Protein AF-A0A355SWQ4-F1 (afdb_monomer)

pLDDT: mean 79.21, std 10.47, range [41.22, 94.44]

Foldseek 3Di:
DVVVVVVVVVVVVVVVVVVLVQLLQLLVVLCVVPQAAADAPQCSLVCCVVSGDPVCVVPSDSAHFAQVSRCRNHGHPNNVVVVCVVLVVLVVVLVPQPDDDPVLVVLVVVLVVVVVVRRRGPQVVDVVSVVVSVVSNVVSSVVSQCVRDPVCVPPPPPPDPDDQVPDPDHDPPDDPPPPDD

Mean predicted aligned error: 11.1 Å

Solvent-accessible surface area (backbone atoms only — not comparable to full-atom values): 10424 Å² total; per-residue (Å²): 114,70,67,62,52,49,52,51,50,56,51,51,51,51,55,51,52,52,56,42,49,52,37,44,49,28,30,51,51,49,17,70,78,29,48,53,60,26,70,35,84,86,34,56,47,74,48,40,78,82,55,48,62,82,89,47,75,88,56,90,60,68,65,46,50,15,45,51,47,39,47,34,20,16,36,6,52,61,62,48,43,61,58,51,49,51,54,49,53,52,50,51,56,56,67,70,48,94,72,87,54,68,69,34,52,55,47,50,52,51,54,52,51,53,56,58,47,19,60,67,31,53,59,62,76,39,66,67,48,40,51,50,51,51,51,50,53,53,48,25,54,52,49,49,56,44,76,72,42,61,68,64,65,73,74,60,65,76,83,66,90,66,60,81,90,78,49,96,64,85,78,88,78,73,82,84,79,82,75,81,127

Structure (mmCIF, N/CA/C/O backbone):
data_AF-A0A355SWQ4-F1
#
_entry.id   AF-A0A355SWQ4-F1
#
loop_
_atom_site.group_PDB
_atom_site.id
_atom_site.type_symbol
_atom_site.label_atom_id
_atom_site.label_alt_id
_atom_site.label_comp_id
_atom_site.label_asym_id
_atom_site.label_entity_id
_atom_site.label_seq_id
_atom_site.pdbx_PDB_ins_code
_atom_site.Cartn_x
_atom_site.Cartn_y
_atom_site.Cartn_z
_atom_site.occupancy
_atom_site.B_iso_or_equiv
_atom_site.auth_seq_id
_atom_site.auth_comp_id
_atom_site.auth_asym_id
_atom_site.auth_atom_id
_atom_site.pdbx_PDB_model_num
ATOM 1 N N . VAL A 1 1 ? 37.263 22.628 -7.396 1.00 58.97 1 VAL A N 1
ATOM 2 C CA . VAL A 1 1 ? 36.861 21.213 -7.176 1.00 58.97 1 VAL A CA 1
ATOM 3 C C . VAL A 1 1 ? 35.377 21.082 -6.816 1.00 58.97 1 VAL A C 1
ATOM 5 O O . VAL A 1 1 ? 34.710 20.230 -7.381 1.00 58.97 1 VAL A O 1
ATOM 8 N N . THR A 1 2 ? 34.813 21.963 -5.983 1.00 67.94 2 THR A N 1
ATOM 9 C CA . THR A 1 2 ? 33.381 21.948 -5.601 1.00 67.94 2 THR A CA 1
ATOM 10 C C . THR A 1 2 ? 32.408 22.254 -6.750 1.00 67.94 2 THR A C 1
ATOM 12 O O . THR A 1 2 ? 31.357 21.631 -6.834 1.00 67.94 2 THR A O 1
ATOM 15 N N . PHE A 1 3 ? 32.766 23.151 -7.676 1.00 72.19 3 PHE A N 1
ATOM 16 C CA . PHE A 1 3 ? 31.919 23.509 -8.826 1.00 72.19 3 PHE A CA 1
ATOM 17 C C . PHE A 1 3 ? 31.757 22.364 -9.843 1.00 72.19 3 PHE A C 1
ATOM 19 O O . PHE A 1 3 ? 30.644 22.056 -10.257 1.00 72.19 3 PHE A O 1
ATOM 26 N N . ALA A 1 4 ? 32.850 21.667 -10.175 1.00 70.56 4 ALA A N 1
ATOM 27 C CA . ALA A 1 4 ? 32.813 20.492 -11.049 1.00 70.56 4 ALA A CA 1
ATOM 28 C C . ALA A 1 4 ? 32.020 19.333 -10.418 1.00 70.56 4 ALA A C 1
ATOM 30 O O . ALA A 1 4 ? 31.255 18.669 -11.108 1.00 70.56 4 ALA A O 1
ATOM 31 N N . ALA A 1 5 ? 32.131 19.142 -9.097 1.00 69.00 5 ALA A N 1
ATOM 32 C CA . ALA A 1 5 ? 31.318 18.171 -8.364 1.00 69.00 5 ALA A CA 1
ATOM 33 C C . ALA A 1 5 ? 29.822 18.544 -8.349 1.00 69.00 5 ALA A C 1
ATOM 35 O O . ALA A 1 5 ? 28.974 17.659 -8.406 1.00 69.00 5 ALA A O 1
ATOM 36 N N . GLY A 1 6 ? 29.493 19.841 -8.308 1.00 72.94 6 GLY A N 1
ATOM 37 C CA . GLY A 1 6 ? 28.119 20.335 -8.420 1.00 72.94 6 GLY A CA 1
ATOM 38 C C . GLY A 1 6 ? 27.507 20.079 -9.797 1.00 72.94 6 GLY A C 1
ATOM 39 O O . GLY A 1 6 ? 26.393 19.573 -9.876 1.00 72.94 6 GLY A O 1
ATOM 40 N N . ILE A 1 7 ? 28.255 20.347 -10.873 1.00 74.88 7 ILE A N 1
ATOM 41 C CA . ILE A 1 7 ? 27.823 20.047 -12.249 1.00 74.88 7 ILE A CA 1
ATOM 42 C C . ILE A 1 7 ? 27.670 18.539 -12.447 1.00 74.88 7 ILE A C 1
ATOM 44 O O . ILE A 1 7 ? 26.660 18.096 -12.981 1.00 74.88 7 ILE A O 1
ATOM 48 N N . PHE A 1 8 ? 28.627 17.743 -11.968 1.00 70.69 8 PHE A N 1
ATOM 49 C CA . PHE A 1 8 ? 28.551 16.288 -12.071 1.00 70.69 8 PHE A CA 1
ATOM 50 C C . PHE A 1 8 ? 27.336 15.729 -11.320 1.00 70.69 8 PHE A C 1
ATOM 52 O O . PHE A 1 8 ? 26.601 14.921 -11.872 1.00 70.69 8 PHE A O 1
ATOM 59 N N . ARG A 1 9 ? 27.049 16.229 -10.109 1.00 67.25 9 ARG A N 1
ATOM 60 C CA . ARG A 1 9 ? 25.832 15.863 -9.369 1.00 67.25 9 ARG A CA 1
ATOM 61 C C . ARG A 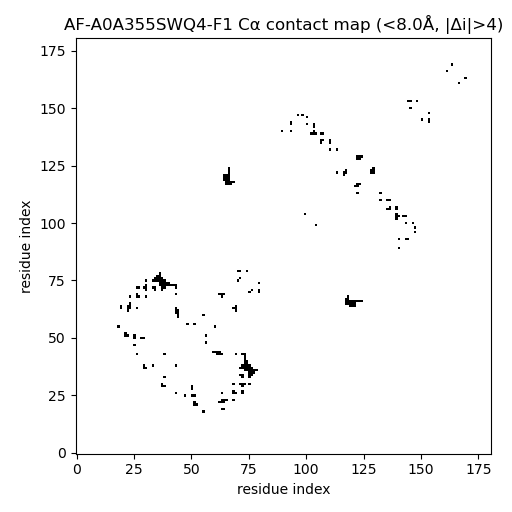1 9 ? 24.552 16.280 -10.090 1.00 67.25 9 ARG A C 1
ATOM 63 O O . ARG A 1 9 ? 23.617 15.493 -10.109 1.00 67.25 9 ARG A O 1
ATOM 70 N N . ALA A 1 10 ? 24.515 17.473 -10.686 1.00 68.44 10 ALA A N 1
ATOM 71 C CA . ALA A 1 10 ? 23.353 17.955 -11.436 1.00 68.44 10 ALA A CA 1
ATOM 72 C C . ALA A 1 10 ? 23.091 17.126 -12.711 1.00 68.44 10 ALA A C 1
ATOM 74 O O . ALA A 1 10 ? 21.941 16.844 -13.050 1.00 68.44 10 ALA A O 1
ATOM 75 N N . LEU A 1 11 ? 24.153 16.694 -13.396 1.00 70.25 11 LEU A N 1
ATOM 76 C CA . LEU A 1 11 ? 24.054 15.806 -14.555 1.00 70.25 11 LEU A CA 1
ATOM 77 C C . LEU A 1 11 ? 23.627 14.389 -14.145 1.00 70.25 11 LEU A C 1
ATOM 79 O O . LEU A 1 11 ? 22.720 13.836 -14.760 1.00 70.25 11 LEU A O 1
ATOM 83 N N . GLN A 1 12 ? 24.187 13.851 -13.056 1.00 68.00 12 GLN A N 1
ATOM 84 C CA . GLN A 1 12 ? 23.777 12.556 -12.500 1.00 68.00 12 GLN A CA 1
ATOM 85 C C . GLN A 1 12 ? 22.310 12.541 -12.057 1.00 68.00 12 GLN A C 1
ATOM 87 O O . GLN A 1 12 ? 21.629 11.535 -12.242 1.00 68.00 12 GLN A O 1
ATOM 92 N N . THR A 1 13 ? 21.796 13.643 -11.495 1.00 64.81 13 THR A N 1
ATOM 93 C CA . THR A 1 13 ? 20.369 13.734 -11.153 1.00 64.81 13 THR A CA 1
ATOM 94 C C . THR A 1 13 ? 19.476 13.675 -12.385 1.00 64.81 13 THR A C 1
ATOM 96 O O . THR A 1 13 ? 18.469 12.982 -12.326 1.00 64.81 13 THR A O 1
ATOM 99 N N . ASN A 1 14 ? 19.854 14.329 -13.492 1.00 65.06 14 ASN A N 1
ATOM 100 C CA . ASN A 1 14 ? 19.076 14.271 -14.733 1.00 65.06 14 ASN A CA 1
ATOM 101 C C . ASN A 1 14 ? 19.051 12.852 -15.316 1.00 65.06 14 ASN A C 1
ATOM 103 O O . ASN A 1 14 ? 17.986 12.343 -15.644 1.00 65.06 14 ASN A O 1
ATOM 107 N N . GLU A 1 15 ? 20.199 12.181 -15.381 1.00 67.81 15 GLU A N 1
ATOM 108 C CA . GLU A 1 15 ? 20.298 10.818 -15.920 1.00 67.81 15 GLU A CA 1
ATOM 109 C C . GLU A 1 15 ? 19.508 9.795 -15.081 1.00 67.81 15 GLU A C 1
ATOM 111 O O . GLU A 1 15 ? 18.804 8.937 -15.621 1.00 67.81 15 GLU A O 1
ATOM 116 N N . TYR A 1 16 ? 19.542 9.935 -13.750 1.00 71.56 16 TYR A N 1
ATOM 117 C CA . TYR A 1 16 ? 18.729 9.123 -12.844 1.00 71.56 16 TYR A CA 1
ATOM 118 C C . TYR A 1 16 ? 17.230 9.378 -13.024 1.00 71.56 16 TYR A C 1
ATOM 120 O O . TYR A 1 16 ? 16.449 8.429 -13.059 1.00 71.56 16 TYR A O 1
ATOM 128 N N . THR A 1 17 ? 16.804 10.639 -13.149 1.00 71.88 17 THR A N 1
ATOM 129 C CA . THR A 1 17 ? 15.381 10.961 -13.336 1.00 71.88 17 THR A CA 1
ATOM 130 C C . THR A 1 17 ? 14.847 10.484 -14.679 1.00 71.88 17 THR A C 1
ATOM 132 O O . THR A 1 17 ? 13.723 9.991 -14.725 1.00 71.88 17 THR A O 1
ATOM 135 N N . GLU A 1 18 ? 15.647 10.573 -15.744 1.00 75.50 18 GLU A N 1
ATOM 136 C CA . GLU A 1 18 ? 15.294 10.037 -17.064 1.00 75.50 18 GLU A CA 1
ATOM 137 C C . GLU A 1 18 ? 15.107 8.517 -16.990 1.00 75.50 18 GLU A C 1
ATOM 139 O O . GLU A 1 18 ? 14.047 8.007 -17.349 1.00 75.50 18 GLU A O 1
ATOM 144 N N . SER A 1 19 ? 16.069 7.805 -16.394 1.00 77.44 19 SER A N 1
ATOM 145 C CA . SER A 1 19 ? 15.982 6.352 -16.182 1.00 77.44 19 SER A CA 1
ATOM 146 C C . SER A 1 19 ? 14.789 5.962 -15.298 1.00 77.44 19 SER A C 1
ATOM 148 O O . SER A 1 19 ? 14.091 4.984 -15.548 1.00 77.44 19 SER A O 1
ATOM 150 N N . ALA A 1 20 ? 14.500 6.744 -14.256 1.00 79.25 20 ALA A N 1
ATOM 151 C CA . ALA A 1 20 ? 13.358 6.500 -13.384 1.00 79.25 20 ALA A CA 1
ATOM 152 C C . ALA A 1 20 ? 12.019 6.692 -14.109 1.00 79.25 20 ALA A C 1
ATOM 154 O O . ALA A 1 20 ? 11.058 5.980 -13.814 1.00 79.25 20 ALA A O 1
ATOM 155 N N . ASN A 1 21 ? 11.938 7.653 -15.029 1.00 82.06 21 ASN A N 1
ATOM 156 C CA . ASN A 1 21 ? 10.733 7.933 -15.801 1.00 82.06 21 ASN A CA 1
ATOM 157 C C . ASN A 1 21 ? 10.477 6.867 -16.866 1.00 82.06 21 ASN A C 1
ATOM 159 O O . ASN A 1 21 ? 9.335 6.426 -16.988 1.00 82.06 21 ASN A O 1
ATOM 163 N N . THR A 1 22 ? 11.511 6.404 -17.570 1.00 83.75 22 THR A N 1
ATOM 164 C CA . THR A 1 22 ? 11.378 5.306 -18.539 1.00 83.75 22 THR A CA 1
ATOM 165 C C . THR A 1 22 ? 10.909 4.021 -17.854 1.00 83.75 22 THR A C 1
ATOM 167 O O . THR A 1 22 ? 9.955 3.405 -18.314 1.00 83.75 22 THR A O 1
ATOM 170 N N . LEU A 1 23 ? 11.444 3.684 -16.673 1.00 84.31 23 LEU A N 1
ATOM 171 C CA . LEU A 1 23 ? 10.967 2.537 -15.883 1.00 84.31 23 LEU A CA 1
ATOM 172 C C . LEU A 1 23 ? 9.488 2.652 -15.473 1.00 84.31 23 LEU A C 1
ATOM 174 O O . LEU A 1 23 ? 8.760 1.658 -15.483 1.00 84.31 23 LEU A O 1
ATOM 178 N N . ARG A 1 24 ? 9.018 3.857 -15.116 1.00 85.50 24 ARG A N 1
ATOM 179 C CA . ARG A 1 24 ? 7.593 4.096 -14.814 1.00 85.50 24 ARG A CA 1
ATOM 180 C C . ARG A 1 24 ? 6.721 3.950 -16.056 1.00 85.50 24 ARG A C 1
ATOM 182 O O . ARG A 1 24 ? 5.616 3.425 -15.955 1.00 85.50 24 ARG A O 1
ATOM 189 N N . GLN A 1 25 ? 7.200 4.406 -17.210 1.00 86.19 25 GLN A N 1
ATOM 190 C CA . GLN A 1 25 ? 6.487 4.252 -18.476 1.00 86.19 25 GLN A CA 1
ATOM 191 C C . GLN A 1 25 ? 6.362 2.776 -18.855 1.00 86.19 25 GLN A C 1
ATOM 193 O O . GLN A 1 25 ? 5.244 2.322 -19.080 1.00 86.19 25 GLN A O 1
ATOM 198 N N . SER A 1 26 ? 7.449 2.004 -18.779 1.00 86.75 26 SER A N 1
ATOM 199 C CA . SER A 1 26 ? 7.412 0.556 -19.014 1.00 86.75 26 SER A CA 1
ATOM 200 C C . SER A 1 26 ? 6.443 -0.155 -18.060 1.00 86.75 26 SER A C 1
ATOM 202 O O . SER A 1 26 ? 5.645 -0.981 -18.493 1.00 86.75 26 SER A O 1
ATOM 204 N N . ALA A 1 27 ? 6.425 0.205 -16.769 1.00 85.50 27 ALA A N 1
ATOM 205 C CA . ALA A 1 27 ? 5.454 -0.347 -15.816 1.00 85.50 27 ALA A CA 1
ATOM 206 C C . ALA A 1 27 ? 3.998 -0.024 -16.191 1.00 85.50 27 ALA A C 1
ATOM 208 O O . ALA A 1 27 ? 3.110 -0.868 -16.050 1.00 85.50 27 ALA A O 1
ATOM 209 N N . LEU A 1 28 ? 3.743 1.189 -16.686 1.00 87.00 28 LEU A N 1
ATOM 210 C CA . LEU A 1 28 ? 2.416 1.603 -17.131 1.00 87.00 28 LEU A CA 1
ATOM 211 C C . LEU A 1 28 ? 1.974 0.842 -18.389 1.00 87.00 28 LEU A C 1
ATOM 213 O O . LEU A 1 28 ? 0.808 0.461 -18.488 1.00 87.00 28 LEU A O 1
ATOM 217 N N . GLU A 1 29 ? 2.887 0.601 -19.328 1.00 88.44 29 GLU A N 1
ATOM 218 C CA . GLU A 1 29 ? 2.629 -0.203 -20.527 1.00 88.44 29 GLU A CA 1
ATOM 219 C C . GLU A 1 29 ? 2.333 -1.662 -20.170 1.00 88.44 29 GLU A C 1
ATOM 221 O O . GLU A 1 29 ? 1.309 -2.202 -20.590 1.00 88.44 29 GLU A O 1
ATOM 226 N N . MET A 1 30 ? 3.136 -2.261 -19.285 1.00 86.62 30 MET A N 1
ATOM 227 C CA . MET A 1 30 ? 2.883 -3.605 -18.758 1.00 86.62 30 MET A CA 1
ATOM 228 C C . MET A 1 30 ? 1.504 -3.714 -18.096 1.00 86.62 30 MET A C 1
ATOM 230 O O . MET A 1 30 ? 0.774 -4.683 -18.327 1.00 86.62 30 MET A O 1
ATOM 234 N N . PHE A 1 31 ? 1.121 -2.716 -17.292 1.00 87.38 31 PHE A N 1
ATOM 235 C CA . PHE A 1 31 ? -0.207 -2.662 -16.681 1.00 87.38 31 PHE A CA 1
ATOM 236 C C . PHE A 1 31 ? -1.319 -2.535 -17.729 1.00 87.38 31 PHE A C 1
ATOM 238 O O . PHE A 1 31 ? -2.362 -3.179 -17.603 1.00 87.38 31 PHE A O 1
ATOM 245 N N . ARG A 1 32 ? -1.109 -1.730 -18.776 1.00 87.94 32 ARG A N 1
ATOM 246 C CA . ARG A 1 32 ? -2.090 -1.522 -19.847 1.00 87.94 32 ARG A CA 1
ATOM 247 C C . ARG A 1 32 ? -2.388 -2.807 -20.619 1.00 87.94 32 ARG A C 1
ATOM 249 O O . ARG A 1 32 ? -3.535 -3.004 -21.018 1.00 87.94 32 ARG A O 1
ATOM 256 N N . ASP A 1 33 ? -1.401 -3.681 -20.774 1.00 88.75 33 ASP A N 1
ATOM 257 C CA . ASP A 1 33 ? -1.571 -4.954 -21.474 1.00 88.75 33 ASP A CA 1
ATOM 258 C C . ASP A 1 33 ? -2.378 -5.979 -20.669 1.00 88.75 33 ASP A C 1
ATOM 260 O O . ASP A 1 33 ? -3.182 -6.727 -21.234 1.00 88.75 33 ASP A O 1
ATOM 264 N N . ARG A 1 34 ? -2.200 -6.021 -19.341 1.00 86.69 34 ARG A N 1
ATOM 265 C CA . ARG A 1 34 ? -2.918 -6.954 -18.453 1.00 86.69 34 ARG A CA 1
ATOM 266 C C . ARG A 1 34 ? -3.417 -6.282 -17.168 1.00 86.69 34 ARG A C 1
ATOM 268 O O . ARG A 1 34 ? -2.984 -6.640 -16.075 1.00 86.69 34 ARG A O 1
ATOM 275 N N . PRO A 1 35 ? -4.422 -5.393 -17.252 1.00 86.50 35 PRO A N 1
ATOM 276 C CA . PRO A 1 35 ? -4.840 -4.578 -16.109 1.00 86.50 35 PRO A CA 1
ATOM 277 C C . PRO A 1 35 ? -5.567 -5.370 -15.014 1.00 86.50 35 PRO A C 1
ATOM 279 O O . PRO A 1 35 ? -5.615 -4.944 -13.862 1.00 86.50 35 PRO A O 1
ATOM 282 N N . LEU A 1 36 ? -6.169 -6.513 -15.360 1.00 86.00 36 LEU A N 1
ATOM 283 C CA . LEU A 1 36 ? -6.993 -7.295 -14.437 1.00 86.00 36 LEU A CA 1
ATOM 284 C C . LEU A 1 36 ? -6.140 -8.135 -13.480 1.00 86.00 36 LEU A C 1
ATOM 286 O O . LEU A 1 36 ? -6.211 -7.921 -12.275 1.00 86.00 36 LEU A O 1
ATOM 290 N N . PHE A 1 37 ? -5.345 -9.063 -14.016 1.00 85.06 37 PHE A N 1
ATOM 291 C CA . PHE A 1 37 ? -4.562 -10.032 -13.236 1.00 85.06 37 PHE A CA 1
ATOM 292 C C . PHE A 1 37 ? -3.064 -9.703 -13.151 1.00 85.06 37 PHE A C 1
ATOM 294 O O . PHE A 1 37 ? -2.352 -10.376 -12.412 1.00 85.06 37 PHE A O 1
ATOM 301 N N . GLY A 1 38 ? -2.584 -8.709 -13.905 1.00 88.62 38 GLY A N 1
ATOM 302 C CA . GLY A 1 38 ? -1.156 -8.429 -14.021 1.00 88.62 38 GLY A CA 1
ATOM 303 C C . GLY A 1 38 ? -0.381 -9.564 -14.698 1.00 88.62 38 GLY A C 1
ATOM 304 O O . GLY A 1 38 ? -0.946 -10.417 -15.398 1.00 88.62 38 GLY A O 1
ATOM 305 N N . TRP A 1 39 ? 0.933 -9.551 -14.499 1.00 87.31 39 TRP A N 1
ATOM 306 C CA . TRP A 1 39 ? 1.884 -10.499 -15.090 1.00 87.31 39 TRP A CA 1
ATOM 307 C C . TRP A 1 39 ? 2.433 -11.547 -14.108 1.00 87.31 39 TRP A C 1
ATOM 309 O O . TRP A 1 39 ? 3.083 -12.501 -14.533 1.00 87.31 39 TRP A O 1
ATOM 319 N N . GLY A 1 40 ? 2.120 -11.426 -12.819 1.00 85.19 40 GLY A N 1
ATOM 320 C CA . GLY A 1 40 ? 2.638 -12.253 -11.731 1.00 85.19 40 GLY A CA 1
ATOM 321 C C . GLY A 1 40 ? 3.664 -11.511 -10.872 1.00 85.19 40 GLY A C 1
ATOM 322 O O . GLY A 1 40 ? 4.276 -10.537 -11.310 1.00 85.19 40 GLY A O 1
ATOM 323 N N . MET A 1 41 ? 3.854 -11.976 -9.637 1.00 84.00 41 MET A N 1
ATOM 324 C CA . MET A 1 41 ? 4.828 -11.387 -8.714 1.00 84.00 41 MET A CA 1
ATOM 325 C C . MET A 1 41 ? 6.256 -11.577 -9.234 1.00 84.00 41 MET A C 1
ATOM 327 O O . MET A 1 41 ? 6.589 -12.664 -9.703 1.00 84.00 41 MET A O 1
ATOM 331 N N . ASP A 1 42 ? 7.080 -10.531 -9.136 1.00 84.00 42 ASP A N 1
ATOM 332 C CA . ASP A 1 42 ? 8.475 -10.508 -9.615 1.00 84.00 42 ASP A CA 1
ATOM 333 C C . ASP A 1 42 ? 8.627 -10.709 -11.143 1.00 84.00 42 ASP A C 1
ATOM 335 O O . ASP A 1 42 ? 9.685 -11.078 -11.654 1.00 84.00 42 ASP A O 1
ATOM 339 N N . SER A 1 43 ? 7.558 -10.451 -11.908 1.00 84.06 43 SER A N 1
ATOM 340 C CA . SER A 1 43 ? 7.571 -10.512 -13.381 1.00 84.06 43 SER A CA 1
ATOM 341 C C . SER A 1 43 ? 8.173 -9.265 -14.035 1.00 84.06 43 SER A C 1
ATOM 343 O O . SER A 1 43 ? 8.628 -9.323 -15.180 1.00 84.06 43 SER A O 1
ATOM 345 N N . PHE A 1 44 ? 8.219 -8.146 -13.308 1.00 84.06 44 PHE A N 1
ATOM 346 C CA . PHE A 1 44 ? 8.749 -6.874 -13.787 1.00 84.06 44 PHE A CA 1
ATOM 347 C C . PHE A 1 44 ? 10.175 -6.964 -14.369 1.00 84.06 44 PHE A C 1
ATOM 349 O O . PHE A 1 44 ? 10.341 -6.618 -15.539 1.00 84.06 44 PHE A O 1
ATOM 356 N N . PRO A 1 45 ? 11.198 -7.486 -13.659 1.00 81.94 45 PRO A N 1
ATOM 357 C CA . PRO A 1 45 ? 12.563 -7.567 -14.196 1.00 81.94 45 PRO A CA 1
ATOM 358 C C . PRO A 1 45 ? 12.686 -8.466 -15.431 1.00 81.94 45 PRO A C 1
ATOM 360 O O . PRO A 1 45 ? 13.586 -8.287 -16.249 1.00 81.94 45 PRO A O 1
ATOM 363 N N . GLN A 1 46 ? 11.802 -9.457 -15.557 1.00 83.62 46 GLN A N 1
ATOM 364 C CA . GLN A 1 46 ? 11.824 -10.429 -16.651 1.00 83.62 46 GLN A CA 1
ATOM 365 C C . GLN A 1 46 ? 11.210 -9.853 -17.927 1.00 83.62 46 GLN A C 1
ATOM 367 O O . GLN A 1 46 ? 11.663 -10.166 -19.027 1.00 83.62 46 GLN A O 1
ATOM 372 N N . LEU A 1 47 ? 10.179 -9.023 -17.772 1.00 82.88 47 LEU A N 1
ATOM 373 C CA . LEU A 1 47 ? 9.454 -8.416 -18.881 1.00 82.88 47 LEU A CA 1
ATOM 374 C C . LEU A 1 47 ? 10.027 -7.062 -19.287 1.00 82.88 47 LEU A C 1
ATOM 376 O O . LEU A 1 47 ? 9.831 -6.656 -20.428 1.00 82.88 47 LEU A O 1
ATOM 380 N N . LEU A 1 48 ? 10.789 -6.408 -18.407 1.00 82.56 48 LEU A N 1
ATOM 381 C CA . LEU A 1 48 ? 11.388 -5.105 -18.669 1.00 82.56 48 LEU A CA 1
ATOM 382 C C . LEU A 1 48 ? 12.090 -5.002 -20.039 1.00 82.56 48 LEU A C 1
ATOM 384 O O . LEU A 1 48 ? 11.787 -4.043 -20.741 1.00 82.56 48 LEU A O 1
ATOM 388 N N . PRO A 1 49 ? 12.912 -5.974 -20.500 1.00 81.50 49 PRO A N 1
ATOM 389 C CA . PRO A 1 49 ? 13.580 -5.880 -21.804 1.00 81.50 49 PRO A CA 1
ATOM 390 C C . PRO A 1 49 ? 12.636 -5.782 -23.012 1.00 81.50 49 PRO A C 1
ATOM 392 O O . PRO A 1 49 ? 13.069 -5.365 -24.079 1.00 81.50 49 PRO A O 1
ATOM 395 N N . PHE A 1 50 ? 11.369 -6.188 -22.872 1.00 80.62 50 PHE A N 1
ATOM 396 C CA . PHE A 1 50 ? 10.367 -6.103 -23.940 1.00 80.62 50 PHE A CA 1
ATOM 397 C C . PHE A 1 50 ? 9.616 -4.765 -23.958 1.00 80.62 50 PHE A C 1
ATOM 399 O O . PHE A 1 50 ? 8.985 -4.451 -24.962 1.00 80.62 50 PHE A O 1
ATOM 406 N N . TYR A 1 51 ? 9.679 -4.001 -22.864 1.00 79.75 51 TYR A N 1
ATOM 407 C CA . TYR A 1 51 ? 8.961 -2.734 -22.675 1.00 79.75 51 TYR A CA 1
ATOM 408 C C . TYR A 1 51 ? 9.901 -1.537 -22.446 1.00 79.75 51 TYR A C 1
ATOM 410 O O . TYR A 1 51 ? 9.438 -0.412 -22.271 1.00 79.75 51 TYR A O 1
ATOM 418 N N . SER A 1 52 ? 11.217 -1.755 -22.387 1.00 74.62 52 SER A N 1
ATOM 419 C CA . SER A 1 52 ? 12.220 -0.704 -22.195 1.00 74.62 52 SER A CA 1
ATOM 420 C C . SER A 1 52 ? 12.948 -0.381 -23.497 1.00 74.62 52 SER A C 1
ATOM 422 O O . SER A 1 52 ? 13.358 -1.299 -24.204 1.00 74.62 52 SER A O 1
ATOM 424 N N . ASP A 1 53 ? 13.194 0.904 -23.754 1.00 67.62 53 ASP A N 1
ATOM 425 C CA . ASP A 1 53 ? 14.073 1.354 -24.838 1.00 67.62 53 ASP A CA 1
ATOM 426 C C . ASP A 1 53 ? 15.513 0.823 -24.683 1.00 67.62 53 ASP A C 1
ATOM 428 O O . ASP A 1 53 ? 15.995 0.574 -23.571 1.00 67.62 53 ASP A O 1
ATOM 432 N N . ASP A 1 54 ? 16.238 0.733 -25.807 1.00 60.84 54 ASP A N 1
ATOM 433 C CA . ASP A 1 54 ? 17.630 0.248 -25.894 1.00 60.84 54 ASP A CA 1
ATOM 434 C C . ASP A 1 54 ? 18.608 0.979 -24.947 1.00 60.84 54 ASP A C 1
ATOM 436 O O . ASP A 1 54 ? 19.694 0.481 -24.636 1.00 60.84 54 ASP A O 1
ATOM 440 N N . THR A 1 55 ? 18.223 2.158 -24.453 1.00 59.47 55 THR A N 1
ATOM 441 C CA . THR A 1 55 ? 18.977 2.968 -23.489 1.00 59.47 55 THR A CA 1
ATOM 442 C C . THR A 1 55 ? 19.129 2.296 -22.121 1.00 59.47 55 THR A C 1
ATOM 444 O O . THR A 1 55 ? 20.120 2.543 -21.435 1.00 59.47 55 THR A O 1
ATOM 447 N N . LEU A 1 56 ? 18.206 1.406 -21.735 1.00 58.56 56 LEU A N 1
ATOM 448 C CA . LEU A 1 56 ? 18.229 0.692 -20.452 1.00 58.56 56 LEU A CA 1
ATOM 449 C C . LEU A 1 56 ? 18.849 -0.714 -20.534 1.00 58.56 56 LEU A C 1
ATOM 451 O O . LEU A 1 56 ? 19.124 -1.311 -19.494 1.00 58.56 56 LEU A O 1
ATOM 455 N N . LEU A 1 57 ? 19.132 -1.238 -21.736 1.00 53.59 57 LEU A N 1
ATOM 456 C CA . LEU A 1 57 ? 19.580 -2.628 -21.959 1.00 53.59 57 LEU A CA 1
ATOM 457 C C . LEU A 1 57 ? 20.868 -3.019 -21.215 1.00 53.59 57 LEU A C 1
ATOM 459 O O . LEU A 1 57 ? 21.086 -4.196 -20.931 1.00 53.59 57 LEU A O 1
ATOM 463 N N . HIS A 1 58 ? 21.730 -2.051 -20.900 1.00 50.69 58 HIS A N 1
ATOM 464 C CA . HIS A 1 58 ? 23.009 -2.305 -20.227 1.00 50.69 58 HIS A CA 1
ATOM 465 C C . HIS A 1 58 ? 22.918 -2.240 -18.697 1.00 50.69 58 HIS A C 1
ATOM 467 O O . HIS A 1 58 ? 23.843 -2.674 -18.008 1.00 50.69 58 HIS A O 1
ATOM 473 N N . ALA A 1 59 ? 21.809 -1.735 -18.156 1.00 57.81 59 ALA A N 1
ATOM 474 C CA . ALA A 1 59 ? 21.576 -1.631 -16.727 1.00 57.81 59 ALA A CA 1
ATOM 475 C C . ALA A 1 59 ? 20.421 -2.562 -16.344 1.00 57.81 59 ALA A C 1
ATOM 477 O O . ALA A 1 59 ? 19.260 -2.311 -16.660 1.00 57.81 59 ALA A O 1
ATOM 478 N N . ARG A 1 60 ? 20.744 -3.659 -15.648 1.00 55.81 60 ARG A N 1
ATOM 479 C CA . ARG A 1 60 ? 19.740 -4.552 -15.058 1.00 55.81 60 ARG A CA 1
ATOM 480 C C . ARG A 1 60 ? 18.995 -3.809 -13.955 1.00 55.81 60 ARG A C 1
ATOM 482 O O . ARG A 1 60 ? 19.421 -3.804 -12.804 1.00 55.81 60 ARG A O 1
ATOM 489 N N . HIS A 1 61 ? 17.897 -3.171 -14.324 1.00 60.31 61 HIS A N 1
ATOM 490 C CA . HIS A 1 61 ? 16.958 -2.612 -13.372 1.00 60.31 61 HIS A CA 1
ATOM 491 C C . HIS A 1 61 ? 15.998 -3.714 -12.968 1.00 60.31 61 HIS A C 1
ATOM 493 O O . HIS A 1 61 ? 15.315 -4.301 -13.802 1.00 60.31 61 HIS A O 1
ATOM 499 N N . GLU A 1 62 ? 15.969 -4.020 -11.678 1.00 61.97 62 GLU A N 1
ATOM 500 C CA . GLU A 1 62 ? 15.128 -5.108 -11.200 1.00 61.97 62 GLU A CA 1
ATOM 501 C C . GLU A 1 62 ? 13.658 -4.676 -11.067 1.00 61.97 62 GLU A C 1
ATOM 503 O O . GLU A 1 62 ? 12.788 -5.532 -10.948 1.00 61.97 62 GLU A O 1
ATOM 508 N N . ARG A 1 63 ? 13.366 -3.364 -11.000 1.00 61.72 63 ARG A N 1
ATOM 509 C CA . ARG A 1 63 ? 12.104 -2.849 -10.433 1.00 61.72 63 ARG A CA 1
ATOM 510 C C . ARG A 1 63 ? 11.678 -1.496 -10.989 1.00 61.72 63 ARG A C 1
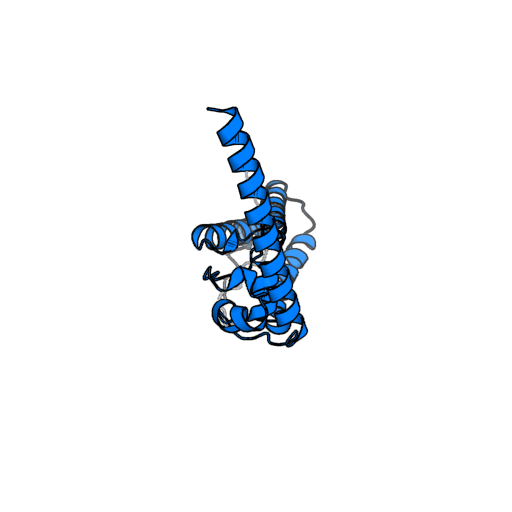ATOM 512 O O . ARG A 1 63 ? 12.501 -0.732 -11.496 1.00 61.72 63 ARG A O 1
ATOM 519 N N . ALA A 1 64 ? 10.386 -1.199 -10.855 1.00 70.94 64 ALA A N 1
ATOM 520 C CA . ALA A 1 64 ? 9.860 0.128 -11.134 1.00 70.94 64 ALA A CA 1
ATOM 521 C C . ALA A 1 64 ? 10.188 1.062 -9.963 1.00 70.94 64 ALA A C 1
ATOM 523 O O . ALA A 1 64 ? 10.237 0.646 -8.812 1.00 70.94 64 ALA A O 1
ATOM 524 N N . THR A 1 65 ? 10.371 2.349 -10.239 1.00 78.81 65 THR A N 1
ATOM 525 C CA . THR A 1 65 ? 10.709 3.365 -9.222 1.00 78.81 65 THR A CA 1
ATOM 526 C C . THR A 1 65 ? 9.511 3.815 -8.371 1.00 78.81 65 THR A C 1
ATOM 528 O O . THR A 1 65 ? 9.567 4.856 -7.724 1.00 78.81 65 THR A O 1
ATOM 531 N N . SER A 1 66 ? 8.398 3.082 -8.421 1.00 81.12 66 SER A N 1
ATOM 532 C CA . SER A 1 66 ? 7.166 3.352 -7.678 1.00 81.12 66 SER A CA 1
ATOM 533 C C . SER A 1 66 ? 6.511 2.027 -7.302 1.00 81.12 66 SER A C 1
ATOM 535 O O . SER A 1 66 ? 6.208 1.213 -8.182 1.00 81.12 66 SER A O 1
ATOM 537 N N . ASP A 1 67 ? 6.247 1.837 -6.008 1.00 82.50 67 ASP A N 1
ATOM 538 C CA . ASP A 1 67 ? 5.632 0.609 -5.489 1.00 82.50 67 ASP A CA 1
ATOM 539 C C . ASP A 1 67 ? 4.219 0.412 -6.041 1.00 82.50 67 ASP A C 1
ATOM 541 O O . ASP A 1 67 ? 3.812 -0.710 -6.332 1.00 82.50 67 ASP A O 1
ATOM 545 N N . VAL A 1 68 ? 3.466 1.501 -6.223 1.00 83.38 68 VAL A N 1
ATOM 546 C CA . VAL A 1 68 ? 2.093 1.435 -6.743 1.00 83.38 68 VAL A CA 1
ATOM 547 C C . VAL A 1 68 ? 2.077 0.945 -8.186 1.00 83.38 68 VAL A C 1
ATOM 549 O O . VAL A 1 68 ? 1.267 0.083 -8.525 1.00 83.38 68 VAL A O 1
ATOM 552 N N . LEU A 1 69 ? 2.968 1.472 -9.033 1.00 82.94 69 LEU A N 1
ATOM 553 C CA . LEU A 1 69 ? 3.065 1.047 -10.431 1.00 82.94 69 LEU A CA 1
ATOM 554 C C . LEU A 1 69 ? 3.572 -0.389 -10.543 1.00 82.94 69 LEU A C 1
ATOM 556 O O . LEU A 1 69 ? 3.029 -1.152 -11.340 1.00 82.94 69 LEU A O 1
ATOM 560 N N . GLN A 1 70 ? 4.562 -0.764 -9.729 1.00 85.19 70 GLN A N 1
ATOM 561 C CA . GLN A 1 70 ? 5.060 -2.135 -9.699 1.00 85.19 70 GLN A CA 1
ATOM 562 C C . GLN A 1 70 ? 3.955 -3.115 -9.291 1.00 85.19 70 GLN A C 1
ATOM 564 O O . GLN A 1 70 ? 3.723 -4.106 -9.979 1.00 85.19 70 GLN A O 1
ATOM 569 N N . LEU A 1 71 ? 3.216 -2.803 -8.223 1.00 84.56 71 LEU A N 1
ATOM 570 C CA . LEU A 1 71 ? 2.113 -3.630 -7.744 1.00 84.56 71 LEU A CA 1
ATOM 571 C C . LEU A 1 71 ? 1.000 -3.761 -8.797 1.00 84.56 71 LEU A C 1
ATOM 573 O O . LEU A 1 71 ? 0.468 -4.852 -8.997 1.00 84.56 71 LEU A O 1
ATOM 577 N N . LEU A 1 72 ? 0.671 -2.672 -9.502 1.00 84.81 72 LEU A N 1
ATOM 578 C CA . LEU A 1 72 ? -0.304 -2.698 -10.595 1.00 84.81 72 LEU A CA 1
ATOM 579 C C . LEU A 1 72 ? 0.167 -3.566 -11.766 1.00 84.81 72 LEU A C 1
ATOM 581 O O . LEU A 1 72 ? -0.619 -4.367 -12.266 1.00 84.81 72 LEU A O 1
ATOM 585 N N . ALA A 1 73 ? 1.421 -3.429 -12.197 1.00 84.94 73 ALA A N 1
ATOM 586 C CA . ALA A 1 73 ? 1.968 -4.201 -13.310 1.00 84.94 73 ALA A CA 1
ATOM 587 C C . ALA A 1 73 ? 2.051 -5.705 -12.984 1.00 84.94 73 ALA A C 1
ATOM 589 O O . ALA A 1 73 ? 1.713 -6.547 -13.819 1.00 84.94 73 ALA A O 1
ATOM 590 N N . GLU A 1 74 ? 2.456 -6.054 -11.762 1.00 87.12 74 GLU A N 1
ATOM 591 C CA . GLU A 1 74 ? 2.653 -7.444 -11.345 1.00 87.12 74 GLU A CA 1
ATOM 592 C C . GLU A 1 74 ? 1.342 -8.146 -10.981 1.00 87.12 74 GLU A C 1
ATOM 594 O O . GLU A 1 74 ? 1.071 -9.242 -11.463 1.00 87.12 74 GLU A O 1
ATOM 599 N N . ILE A 1 75 ? 0.510 -7.532 -10.142 1.00 85.00 75 ILE A N 1
ATOM 600 C CA . ILE A 1 75 ? -0.641 -8.196 -9.509 1.00 85.00 75 ILE A CA 1
ATOM 601 C C . ILE A 1 75 ? -1.978 -7.757 -10.134 1.00 85.00 75 ILE A C 1
ATOM 603 O O . ILE A 1 75 ? -2.999 -8.442 -10.004 1.00 85.00 75 ILE A O 1
ATOM 607 N N . GLY A 1 76 ? -1.988 -6.627 -10.845 1.00 85.62 76 GLY A N 1
ATOM 608 C CA . GLY A 1 76 ? -3.186 -6.079 -11.469 1.00 85.62 76 GLY A CA 1
ATOM 609 C C . GLY A 1 76 ? -4.210 -5.548 -10.465 1.00 85.62 76 GLY A C 1
ATOM 610 O O . GLY A 1 76 ? -4.036 -5.563 -9.243 1.00 85.62 76 GLY A O 1
ATOM 611 N N . LEU A 1 77 ? -5.331 -5.064 -10.995 1.00 85.31 77 LEU A N 1
ATOM 612 C CA . LEU A 1 77 ? -6.394 -4.475 -10.187 1.00 85.31 77 LEU A CA 1
ATOM 613 C C . LEU A 1 77 ? -7.069 -5.508 -9.273 1.00 85.31 77 LEU A C 1
ATOM 615 O O . LEU A 1 77 ? -7.422 -5.170 -8.145 1.00 85.31 77 LEU A O 1
ATOM 619 N N . LEU A 1 78 ? -7.236 -6.756 -9.732 1.00 85.38 78 LEU A N 1
ATOM 620 C CA . LEU A 1 78 ? -7.940 -7.798 -8.975 1.00 85.38 78 LEU A CA 1
ATOM 621 C C . LEU A 1 78 ? -7.193 -8.227 -7.717 1.00 85.38 78 LEU A C 1
ATOM 623 O O . LEU A 1 78 ? -7.847 -8.465 -6.705 1.00 85.38 78 LEU A O 1
ATOM 627 N N . GLY A 1 79 ? -5.862 -8.322 -7.746 1.00 80.38 79 GLY A N 1
ATOM 628 C CA . GLY A 1 79 ? -5.113 -8.697 -6.546 1.00 80.38 79 GLY A CA 1
ATOM 629 C C . GLY A 1 79 ? -4.913 -7.532 -5.567 1.00 80.38 79 GLY A C 1
ATOM 630 O O . GLY A 1 79 ? -4.859 -7.757 -4.359 1.00 80.38 79 GLY A O 1
ATOM 631 N N . CYS A 1 80 ? -4.926 -6.284 -6.046 1.00 83.56 80 CYS A N 1
ATOM 632 C CA . CYS A 1 80 ? -4.946 -5.094 -5.184 1.00 83.56 80 CYS A CA 1
ATOM 633 C C . CYS A 1 80 ? -6.309 -4.873 -4.505 1.00 83.56 80 CYS A C 1
ATOM 635 O O . CYS A 1 80 ? -6.380 -4.402 -3.369 1.00 83.56 80 CYS A O 1
ATOM 637 N N . LEU A 1 81 ? -7.400 -5.235 -5.187 1.00 86.62 81 LEU A N 1
ATOM 638 C CA . LEU A 1 81 ? -8.783 -5.054 -4.738 1.00 86.62 81 LEU A CA 1
ATOM 639 C C . LEU A 1 81 ? -9.066 -5.569 -3.311 1.00 86.62 81 LEU A C 1
ATOM 641 O O . LEU A 1 81 ? -9.569 -4.785 -2.504 1.00 86.62 81 LEU A O 1
ATOM 645 N N . PRO A 1 82 ? -8.751 -6.828 -2.940 1.00 85.94 82 PRO A N 1
ATOM 646 C CA . PRO A 1 82 ? -9.036 -7.340 -1.601 1.00 85.94 82 PRO A CA 1
ATOM 647 C C . PRO A 1 82 ? -8.256 -6.603 -0.507 1.00 85.94 82 PRO A C 1
ATOM 649 O O . PRO A 1 82 ? -8.813 -6.355 0.561 1.00 85.94 82 PRO A O 1
ATOM 652 N N . LEU A 1 83 ? -7.007 -6.201 -0.768 1.00 84.31 83 LEU A N 1
ATOM 653 C CA . LEU A 1 83 ? -6.209 -5.419 0.182 1.00 84.31 83 LEU A CA 1
ATOM 654 C C . LEU A 1 83 ? -6.822 -4.033 0.404 1.00 84.31 83 LEU A C 1
ATOM 656 O O . LEU A 1 83 ? -6.987 -3.604 1.547 1.00 84.31 83 LEU A O 1
ATOM 660 N N . ILE A 1 84 ? -7.226 -3.363 -0.678 1.00 86.75 84 ILE A N 1
ATOM 661 C CA . ILE A 1 84 ? -7.890 -2.057 -0.610 1.00 86.75 84 ILE A CA 1
ATOM 662 C C . ILE A 1 84 ? -9.228 -2.176 0.124 1.00 86.75 84 ILE A C 1
ATOM 664 O O . ILE A 1 84 ? -9.507 -1.362 1.002 1.00 86.75 84 ILE A O 1
ATOM 668 N N . ILE A 1 85 ? -10.036 -3.200 -0.175 1.00 89.00 85 ILE A N 1
ATOM 669 C CA . ILE A 1 85 ? 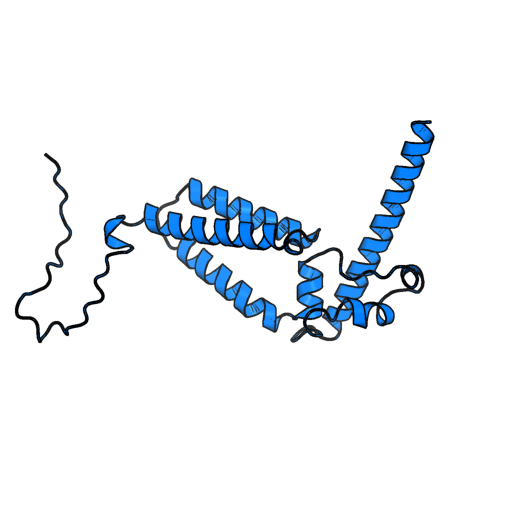-11.309 -3.450 0.519 1.00 89.00 85 ILE A CA 1
ATOM 670 C C . ILE A 1 85 ? -11.075 -3.679 2.010 1.00 89.00 85 ILE A C 1
ATOM 672 O O . ILE A 1 85 ? -11.795 -3.107 2.826 1.00 89.00 85 ILE A O 1
ATOM 676 N N . LEU A 1 86 ? -10.079 -4.486 2.383 1.00 86.88 86 LEU A N 1
ATOM 677 C CA . LEU A 1 86 ? -9.766 -4.757 3.783 1.00 86.88 86 LEU A CA 1
ATOM 678 C C . LEU A 1 86 ? -9.419 -3.457 4.518 1.00 86.88 86 LEU A C 1
ATOM 680 O O . LEU A 1 86 ? -10.060 -3.132 5.518 1.00 86.88 86 LEU A O 1
ATOM 684 N N . ILE A 1 87 ? -8.469 -2.680 3.993 1.00 86.62 87 ILE A N 1
ATOM 685 C CA . ILE A 1 87 ? -8.042 -1.406 4.587 1.00 86.62 87 ILE A CA 1
ATOM 686 C C . ILE A 1 87 ? -9.217 -0.420 4.657 1.00 86.62 87 ILE A C 1
ATOM 688 O O . ILE A 1 87 ? -9.473 0.161 5.713 1.00 86.62 87 ILE A O 1
ATOM 692 N N . ALA A 1 88 ? -9.984 -0.276 3.573 1.00 87.94 88 ALA A N 1
ATOM 693 C CA . ALA A 1 88 ? -11.148 0.603 3.525 1.00 87.94 88 ALA A CA 1
ATOM 694 C C . ALA A 1 88 ? -12.223 0.181 4.532 1.00 87.94 88 ALA A C 1
ATOM 696 O O . ALA A 1 88 ? -12.762 1.028 5.237 1.00 87.94 88 ALA A O 1
ATOM 697 N N . SER A 1 89 ? -12.508 -1.117 4.661 1.00 87.00 89 SER A N 1
ATOM 698 C CA . SER A 1 89 ? -13.495 -1.626 5.619 1.00 87.00 89 SER A CA 1
ATOM 699 C C . SER A 1 89 ? -13.109 -1.310 7.068 1.00 87.00 89 SER A C 1
ATOM 701 O O . SER A 1 89 ? -13.965 -0.909 7.862 1.00 87.00 89 SER A O 1
ATOM 703 N N . LEU A 1 90 ? -11.816 -1.407 7.398 1.00 84.81 90 LEU A N 1
ATOM 704 C CA . LEU A 1 90 ? -11.280 -1.077 8.717 1.00 84.81 90 LEU A CA 1
ATOM 705 C C . LEU A 1 90 ? -11.357 0.429 8.996 1.00 84.81 90 LEU A C 1
ATOM 707 O O . LEU A 1 90 ? -11.796 0.831 10.074 1.00 84.81 90 LEU A O 1
ATOM 711 N N . ILE A 1 91 ? -11.010 1.264 8.014 1.00 85.06 91 ILE A N 1
ATOM 712 C CA . ILE A 1 91 ? -11.112 2.724 8.132 1.00 85.06 91 ILE A CA 1
ATOM 713 C C . ILE A 1 91 ? -12.576 3.159 8.252 1.00 85.06 91 ILE A C 1
ATOM 715 O O . ILE A 1 91 ? -12.899 3.969 9.113 1.00 85.06 91 ILE A O 1
ATOM 719 N N . ILE A 1 92 ? -13.489 2.604 7.451 1.00 86.56 92 ILE A N 1
ATOM 720 C CA . ILE A 1 92 ? -14.926 2.9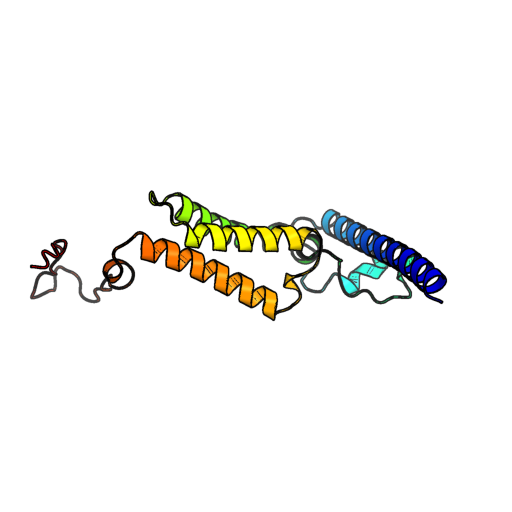11 7.531 1.00 86.56 92 ILE A CA 1
ATOM 721 C C . ILE A 1 92 ? -15.477 2.519 8.903 1.00 86.56 92 ILE A C 1
ATOM 723 O O . ILE A 1 92 ? -16.211 3.295 9.518 1.00 86.56 92 ILE A O 1
ATOM 727 N N . ARG A 1 93 ? -15.102 1.341 9.419 1.00 83.00 93 ARG A N 1
ATOM 728 C CA . ARG A 1 93 ? -15.458 0.921 10.780 1.00 83.00 93 ARG A CA 1
ATOM 729 C C . ARG A 1 93 ? -14.940 1.921 11.818 1.00 83.00 93 ARG A C 1
ATOM 731 O O . ARG A 1 93 ? -15.692 2.281 12.721 1.00 83.00 93 ARG A O 1
ATOM 738 N N . TYR A 1 94 ? -13.712 2.415 11.661 1.00 82.12 94 TYR A N 1
ATOM 739 C CA . TYR A 1 94 ? -13.161 3.460 12.521 1.00 82.12 94 TYR A CA 1
ATOM 740 C C . TYR A 1 94 ? -13.929 4.789 12.401 1.00 82.12 94 TYR A C 1
ATOM 742 O O . TYR A 1 94 ? -14.292 5.375 13.417 1.00 82.12 94 TYR A O 1
ATOM 750 N N . LEU A 1 95 ? -14.256 5.259 11.200 1.00 82.50 95 LEU A N 1
ATOM 751 C CA . LEU A 1 95 ? -14.986 6.519 11.007 1.00 82.50 95 LEU A CA 1
ATOM 752 C C . LEU A 1 95 ? -16.427 6.468 11.535 1.00 82.50 95 LEU A C 1
ATOM 754 O O . LEU A 1 95 ? -16.993 7.495 11.894 1.00 82.50 95 LEU A O 1
ATOM 758 N N . ARG A 1 96 ? -17.027 5.275 11.620 1.00 82.50 96 ARG A N 1
ATOM 759 C CA . ARG A 1 96 ? -18.385 5.090 12.151 1.00 82.50 96 ARG A CA 1
ATOM 760 C C . ARG A 1 96 ? -18.475 5.278 13.672 1.00 82.50 96 ARG A C 1
ATOM 762 O O . ARG A 1 96 ? -19.575 5.451 14.197 1.00 82.50 96 ARG A O 1
ATOM 769 N N . GLY A 1 97 ? -17.350 5.236 14.388 1.00 74.06 97 GLY A N 1
ATOM 770 C CA . GLY A 1 97 ? -17.312 5.508 15.825 1.00 74.06 97 GLY A CA 1
ATOM 771 C C . GLY A 1 97 ? -17.468 7.001 16.118 1.00 74.06 97 GLY A C 1
ATOM 772 O O . GLY A 1 97 ? -16.782 7.827 15.530 1.00 74.06 97 GLY A O 1
ATOM 773 N N . ARG A 1 98 ? -18.362 7.356 17.049 1.00 64.00 98 ARG A N 1
ATOM 774 C CA . ARG A 1 98 ? -18.743 8.756 17.330 1.00 64.00 98 ARG A CA 1
ATOM 775 C C . ARG A 1 98 ? -17.691 9.593 18.067 1.00 64.00 98 ARG A C 1
ATOM 777 O O . ARG A 1 98 ? -17.875 10.799 18.181 1.00 64.00 98 ARG A O 1
ATOM 784 N N . HIS A 1 99 ? -16.623 8.979 18.573 1.00 69.75 99 HIS A N 1
ATOM 785 C CA . HIS A 1 99 ? -15.586 9.674 19.337 1.00 69.75 99 HIS A CA 1
ATOM 786 C C . HIS A 1 99 ? -14.310 9.818 18.520 1.00 69.75 99 HIS A C 1
ATOM 788 O O . HIS A 1 99 ? -13.752 8.828 18.030 1.00 69.75 99 HIS A O 1
ATOM 794 N N . ASP A 1 100 ? -13.861 11.063 18.402 1.00 73.56 100 ASP A N 1
ATOM 795 C CA . ASP A 1 100 ? -12.618 11.404 17.738 1.00 73.56 100 ASP A CA 1
ATOM 796 C C . ASP A 1 100 ? -11.437 11.267 18.709 1.00 73.56 100 ASP A C 1
ATOM 798 O O . ASP A 1 100 ? -11.408 11.896 19.770 1.00 73.56 100 ASP A O 1
ATOM 802 N N . ILE A 1 101 ? -10.467 10.420 18.360 1.00 82.56 101 ILE A N 1
ATOM 803 C CA . ILE A 1 101 ? -9.274 10.173 19.169 1.00 82.56 101 ILE A CA 1
ATOM 804 C C . ILE A 1 101 ? -8.087 10.764 18.431 1.00 82.56 101 ILE A C 1
ATOM 806 O O . ILE A 1 101 ? -7.605 10.222 17.433 1.00 82.56 101 ILE A O 1
ATOM 810 N N . ARG A 1 102 ? -7.567 11.868 18.977 1.00 85.44 102 ARG A N 1
ATOM 811 C CA . ARG A 1 102 ? -6.472 12.620 18.355 1.00 85.44 102 ARG A CA 1
ATOM 812 C C . ARG A 1 102 ? -5.275 11.720 18.046 1.00 85.44 102 ARG A C 1
ATOM 814 O O . ARG A 1 102 ? -4.760 11.796 16.938 1.00 85.44 102 ARG A O 1
ATOM 821 N N . LEU A 1 103 ? -4.845 10.854 18.969 1.00 86.00 103 LEU A N 1
ATOM 822 C CA . LEU A 1 103 ? -3.664 10.002 18.765 1.00 86.00 103 LEU A CA 1
ATOM 823 C C . LEU A 1 103 ? -3.826 9.051 17.567 1.00 86.00 103 LEU A C 1
ATOM 825 O O . LEU A 1 103 ? -2.958 9.018 16.696 1.00 86.00 103 LEU A O 1
ATOM 829 N N . THR A 1 104 ? -4.956 8.340 17.490 1.00 88.25 104 THR A N 1
ATOM 830 C CA . THR A 1 104 ? -5.257 7.425 16.380 1.00 88.25 104 THR A CA 1
ATOM 831 C C . THR A 1 104 ? -5.283 8.160 15.043 1.00 88.25 104 THR A C 1
ATOM 833 O O . THR A 1 104 ? -4.706 7.669 14.075 1.00 88.25 104 THR A O 1
ATOM 836 N N . ASN A 1 105 ? -5.857 9.366 14.987 1.00 87.56 105 ASN A N 1
ATOM 837 C CA . ASN A 1 105 ? -5.855 10.160 13.758 1.00 87.56 105 ASN A CA 1
ATOM 838 C C . ASN A 1 105 ? -4.444 10.535 13.299 1.00 87.56 105 ASN A C 1
ATOM 840 O O . ASN A 1 105 ? -4.158 10.429 12.113 1.00 87.56 105 ASN A O 1
ATOM 844 N N . HIS A 1 106 ? -3.549 10.946 14.205 1.00 90.44 106 HIS A N 1
ATOM 845 C CA . HIS A 1 106 ? -2.174 11.292 13.819 1.00 90.44 106 HIS A CA 1
ATOM 846 C C . HIS A 1 106 ? -1.411 10.069 13.293 1.00 90.44 106 HIS A C 1
ATOM 848 O O . HIS A 1 106 ? -0.691 10.182 12.302 1.00 90.44 106 HIS A O 1
ATOM 854 N N . MET A 1 107 ? -1.602 8.894 13.903 1.00 90.25 107 MET A N 1
ATOM 855 C CA . MET A 1 107 ? -1.009 7.645 13.414 1.00 90.25 107 MET A CA 1
ATOM 856 C C . MET A 1 107 ? -1.547 7.261 12.028 1.00 90.25 107 MET A C 1
ATOM 858 O O . MET A 1 107 ? -0.761 6.961 11.131 1.00 90.25 107 MET A O 1
ATOM 862 N N . LEU A 1 108 ? -2.867 7.338 11.820 1.00 90.00 108 LEU A N 1
ATOM 863 C CA . LEU A 1 108 ? -3.489 7.067 10.519 1.00 90.00 108 LEU A CA 1
ATOM 864 C C . LEU A 1 108 ? -3.048 8.074 9.447 1.00 90.00 108 LEU A C 1
ATOM 866 O O . LEU A 1 108 ? -2.784 7.677 8.316 1.00 90.00 108 LEU A O 1
ATOM 870 N N . MET A 1 109 ? -2.899 9.354 9.798 1.00 89.12 109 MET A N 1
ATOM 871 C CA . MET A 1 109 ? -2.339 10.369 8.900 1.00 89.12 109 MET A CA 1
ATOM 872 C C . MET A 1 109 ? -0.895 10.044 8.503 1.00 89.12 109 MET A C 1
ATOM 874 O O . MET A 1 109 ? -0.535 10.205 7.338 1.00 89.12 109 MET A O 1
ATOM 878 N N . GLY A 1 110 ? -0.085 9.528 9.434 1.00 88.94 110 GLY A N 1
ATOM 879 C CA . GLY A 1 110 ? 1.252 9.010 9.137 1.00 88.94 110 GLY A CA 1
ATOM 880 C C . GLY A 1 110 ? 1.219 7.860 8.128 1.00 88.94 110 GLY A C 1
ATOM 881 O O . GLY A 1 110 ? 1.950 7.892 7.140 1.00 88.94 110 GLY A O 1
ATOM 882 N N . CYS A 1 111 ? 0.318 6.890 8.312 1.00 90.69 111 CYS A N 1
ATOM 883 C CA . CYS A 1 111 ? 0.113 5.801 7.353 1.00 90.69 111 CYS A CA 1
ATOM 884 C C . CYS A 1 111 ? -0.289 6.321 5.962 1.00 90.69 111 CYS A C 1
ATOM 886 O O . CYS A 1 111 ? 0.265 5.873 4.961 1.00 90.69 111 CYS A O 1
ATOM 888 N N . ILE A 1 112 ? -1.200 7.297 5.883 1.00 89.44 112 ILE A N 1
ATOM 889 C CA . ILE A 1 112 ? -1.585 7.929 4.609 1.00 89.44 112 ILE A CA 1
ATOM 890 C C . ILE A 1 112 ? -0.369 8.593 3.950 1.00 89.44 112 ILE A C 1
ATOM 892 O O . ILE A 1 112 ? -0.165 8.434 2.750 1.00 89.44 112 ILE A O 1
ATOM 896 N N . GLY A 1 113 ? 0.473 9.280 4.727 1.00 89.06 113 GLY A N 1
ATOM 897 C CA . GLY A 1 113 ? 1.714 9.876 4.230 1.00 89.06 113 GLY A CA 1
ATOM 898 C C . GLY A 1 113 ? 2.667 8.853 3.604 1.00 89.06 113 GLY A C 1
ATOM 899 O O . GLY A 1 113 ? 3.208 9.105 2.531 1.00 89.06 113 GLY A O 1
ATOM 900 N N . VAL A 1 114 ? 2.826 7.677 4.221 1.00 89.12 114 VAL A N 1
ATOM 901 C CA . VAL A 1 114 ? 3.657 6.589 3.671 1.00 89.12 114 VAL A CA 1
ATOM 902 C C . VAL A 1 114 ? 3.063 6.025 2.376 1.00 89.12 114 VAL A C 1
ATOM 904 O O . VAL A 1 114 ? 3.804 5.780 1.429 1.00 89.12 114 VAL A O 1
ATOM 907 N N . ILE A 1 115 ? 1.737 5.875 2.290 1.00 88.06 115 ILE A N 1
ATOM 908 C CA . ILE A 1 115 ? 1.066 5.442 1.051 1.00 88.06 115 ILE A CA 1
ATOM 909 C C . ILE A 1 115 ? 1.284 6.465 -0.070 1.00 88.06 115 ILE A C 1
ATOM 911 O O . ILE A 1 115 ? 1.588 6.086 -1.196 1.00 88.06 115 ILE A O 1
ATOM 915 N N . LEU A 1 116 ? 1.167 7.762 0.230 1.00 86.88 116 LEU A N 1
ATOM 916 C CA . LEU A 1 116 ? 1.434 8.819 -0.748 1.00 86.88 116 LEU A CA 1
ATOM 917 C C . LEU A 1 116 ? 2.895 8.810 -1.211 1.00 86.88 116 LEU A C 1
ATOM 919 O O . LEU A 1 116 ? 3.157 9.007 -2.395 1.00 86.88 116 LEU A O 1
ATOM 923 N N . LEU A 1 117 ? 3.837 8.541 -0.302 1.00 87.31 117 LEU A N 1
ATOM 924 C CA . LEU A 1 117 ? 5.243 8.369 -0.657 1.00 87.31 117 LEU A CA 1
ATOM 925 C C . LEU A 1 117 ? 5.443 7.161 -1.582 1.00 87.31 117 LEU A C 1
ATOM 927 O O . LEU A 1 117 ? 6.188 7.273 -2.548 1.00 87.31 117 LEU A O 1
ATOM 931 N N . ALA A 1 118 ? 4.727 6.059 -1.350 1.00 86.62 118 ALA A N 1
ATOM 932 C CA . ALA A 1 118 ? 4.780 4.858 -2.186 1.00 86.62 118 ALA A CA 1
ATOM 933 C C . ALA A 1 118 ? 4.255 5.049 -3.620 1.00 86.62 118 ALA A C 1
ATOM 935 O O . ALA A 1 118 ? 4.541 4.247 -4.509 1.00 86.62 118 ALA A O 1
ATOM 936 N N . CYS A 1 119 ? 3.496 6.119 -3.876 1.00 82.75 119 CYS A N 1
ATOM 937 C CA . CYS A 1 119 ? 3.142 6.505 -5.240 1.00 82.75 119 CYS A CA 1
ATOM 938 C C . CYS A 1 119 ? 4.354 7.055 -6.006 1.00 82.75 119 CYS A C 1
ATOM 940 O O . CYS A 1 119 ? 4.452 6.859 -7.217 1.00 82.75 119 CYS A O 1
ATOM 942 N N . VAL A 1 120 ? 5.258 7.757 -5.320 1.00 81.44 120 VAL A N 1
ATOM 943 C CA . VAL A 1 120 ? 6.394 8.458 -5.936 1.00 81.44 120 VAL A CA 1
ATOM 944 C C . VAL A 1 120 ? 7.661 7.611 -5.906 1.00 81.44 120 VAL A C 1
ATOM 946 O O . VAL A 1 120 ? 8.407 7.606 -6.884 1.00 81.44 120 VAL A O 1
ATOM 949 N N . ASP A 1 121 ? 7.885 6.917 -4.798 1.00 82.38 121 ASP A N 1
ATOM 950 C CA . ASP A 1 121 ? 9.087 6.148 -4.492 1.00 82.38 121 ASP A CA 1
ATOM 951 C C . ASP A 1 121 ? 8.714 4.730 -4.027 1.00 82.38 121 ASP A C 1
ATOM 953 O O . ASP A 1 121 ? 7.532 4.378 -3.980 1.00 82.38 121 ASP A O 1
ATOM 957 N N . SER A 1 122 ? 9.714 3.930 -3.656 1.00 84.12 122 SER A N 1
ATOM 958 C CA . SER A 1 122 ? 9.551 2.533 -3.247 1.00 84.12 122 SER A CA 1
ATOM 959 C C . SER A 1 122 ? 9.856 2.253 -1.759 1.00 84.12 122 SER A C 1
ATOM 961 O O . SER A 1 122 ? 10.761 1.473 -1.440 1.00 84.12 122 SER A O 1
ATOM 963 N N . PRO A 1 123 ? 9.141 2.879 -0.796 1.00 84.25 123 PRO A N 1
ATOM 964 C CA . PRO A 1 123 ? 9.375 2.678 0.632 1.00 84.25 123 PRO A CA 1
ATOM 965 C C . PRO A 1 123 ? 9.010 1.266 1.119 1.00 84.25 123 PRO A C 1
ATOM 967 O O . PRO A 1 123 ? 9.671 0.752 2.022 1.00 84.25 123 PRO A O 1
ATOM 970 N N . PHE A 1 124 ? 7.994 0.612 0.544 1.00 85.56 124 PHE A N 1
ATOM 971 C CA . PHE A 1 124 ? 7.535 -0.716 0.977 1.00 85.56 124 PHE A CA 1
ATOM 972 C C . PHE A 1 124 ? 8.471 -1.840 0.544 1.00 85.56 124 PHE A C 1
ATOM 974 O O . PHE A 1 124 ? 8.391 -2.958 1.049 1.00 85.56 124 PHE A O 1
ATOM 981 N N . MET A 1 125 ? 9.423 -1.538 -0.326 1.00 80.69 125 MET A N 1
ATOM 982 C CA . MET A 1 125 ? 10.425 -2.496 -0.752 1.00 80.69 125 MET A CA 1
ATOM 983 C C . MET A 1 125 ? 11.341 -2.960 0.385 1.00 80.69 125 MET A C 1
ATOM 985 O O . MET A 1 125 ? 11.858 -4.078 0.356 1.00 80.69 125 MET A O 1
ATOM 989 N N . SER A 1 126 ? 11.518 -2.124 1.410 1.00 86.06 126 SER A N 1
ATOM 990 C CA . SER A 1 126 ? 12.175 -2.527 2.646 1.00 86.06 126 SER A CA 1
ATOM 991 C C . SER A 1 126 ? 11.196 -3.312 3.526 1.00 86.06 126 SER A C 1
ATOM 993 O O . SER A 1 126 ? 10.201 -2.737 3.990 1.00 86.06 126 SER A O 1
ATOM 995 N N . PRO A 1 127 ? 11.487 -4.587 3.862 1.00 87.81 127 PRO A N 1
ATOM 996 C CA . PRO A 1 127 ? 10.642 -5.368 4.764 1.00 87.81 127 PRO A CA 1
ATOM 997 C C . PRO A 1 127 ? 10.429 -4.671 6.112 1.00 87.81 127 PRO A C 1
ATOM 999 O O . PRO A 1 127 ? 9.354 -4.764 6.698 1.00 87.81 127 PRO A O 1
ATOM 1002 N N . ALA A 1 128 ? 11.426 -3.915 6.584 1.00 91.06 128 ALA A N 1
ATOM 1003 C CA . ALA A 1 128 ? 11.335 -3.163 7.830 1.00 91.06 128 ALA A CA 1
ATOM 1004 C C . ALA A 1 128 ? 10.276 -2.053 7.765 1.00 91.06 128 ALA A C 1
ATOM 1006 O O . ALA A 1 128 ? 9.524 -1.869 8.722 1.00 91.06 128 ALA A O 1
ATOM 1007 N N . VAL A 1 129 ? 10.183 -1.340 6.640 1.00 90.44 129 VAL A N 1
ATOM 1008 C CA . VAL A 1 129 ? 9.193 -0.271 6.442 1.00 90.44 129 VAL A CA 1
ATOM 1009 C C . VAL A 1 129 ? 7.799 -0.869 6.290 1.00 90.44 129 VAL A C 1
ATOM 1011 O O . VAL A 1 129 ? 6.877 -0.411 6.962 1.00 90.44 129 VAL A O 1
ATOM 1014 N N . CYS A 1 130 ? 7.664 -1.942 5.503 1.00 90.31 130 CYS A N 1
ATOM 1015 C CA . CYS A 1 130 ? 6.428 -2.722 5.399 1.00 90.31 130 CYS A CA 1
ATOM 1016 C C . CYS A 1 130 ? 5.895 -3.148 6.769 1.00 90.31 130 CYS A C 1
ATOM 1018 O O . CYS A 1 130 ? 4.753 -2.852 7.121 1.00 90.31 130 CYS A O 1
ATOM 1020 N N . LEU A 1 131 ? 6.728 -3.820 7.567 1.00 93.44 131 LEU A N 1
ATOM 1021 C CA . LEU A 1 131 ? 6.330 -4.303 8.887 1.00 93.44 131 LEU A CA 1
ATOM 1022 C C . LEU A 1 131 ? 5.981 -3.147 9.824 1.00 93.44 131 LEU A C 1
ATOM 1024 O O . LEU A 1 131 ? 4.946 -3.190 10.484 1.00 93.44 131 LEU A O 1
ATOM 1028 N N . SER A 1 132 ? 6.801 -2.094 9.842 1.00 93.12 132 SER A N 1
ATOM 1029 C CA . SER A 1 132 ? 6.550 -0.912 10.674 1.00 93.12 132 SER A CA 1
ATOM 1030 C C . SER A 1 132 ? 5.221 -0.247 10.318 1.00 93.12 132 SER A C 1
ATOM 1032 O O . SER A 1 132 ? 4.451 0.103 11.210 1.00 93.12 132 SER A O 1
ATOM 1034 N N . PHE A 1 133 ? 4.914 -0.130 9.024 1.00 93.38 133 PHE A N 1
ATOM 1035 C CA . PHE A 1 133 ? 3.645 0.404 8.544 1.00 93.38 133 PHE A CA 1
ATOM 1036 C C . PHE A 1 133 ? 2.457 -0.419 9.051 1.00 93.38 133 PHE A C 1
ATOM 1038 O O . PHE A 1 133 ? 1.532 0.152 9.630 1.00 93.38 133 PHE A O 1
ATOM 1045 N N . PHE A 1 134 ? 2.488 -1.747 8.893 1.00 92.31 134 PHE A N 1
ATOM 1046 C CA . PHE A 1 134 ? 1.397 -2.606 9.358 1.00 92.31 134 PHE A CA 1
ATOM 1047 C C . PHE A 1 134 ? 1.240 -2.566 10.879 1.00 92.31 134 PHE A C 1
ATOM 1049 O O . PHE A 1 134 ? 0.115 -2.482 11.369 1.00 92.31 134 PHE A O 1
ATOM 1056 N N . ILE A 1 135 ? 2.346 -2.569 11.628 1.00 94.44 135 ILE A N 1
ATOM 1057 C CA . ILE A 1 135 ? 2.321 -2.474 13.092 1.00 94.44 135 ILE A CA 1
ATOM 1058 C C . ILE A 1 135 ? 1.645 -1.174 13.527 1.00 94.44 135 ILE A C 1
ATOM 1060 O O . ILE A 1 135 ? 0.714 -1.216 14.329 1.00 94.44 135 ILE A O 1
ATOM 1064 N N . VAL A 1 136 ? 2.063 -0.029 12.978 1.00 93.88 136 VAL A N 1
ATOM 1065 C CA . VAL A 1 136 ? 1.471 1.273 13.318 1.00 93.88 136 VAL A CA 1
ATOM 1066 C C . VAL A 1 136 ? 0.003 1.332 12.900 1.00 93.88 136 VAL A C 1
ATOM 1068 O O . VAL A 1 136 ? -0.829 1.788 13.680 1.00 93.88 136 VAL A O 1
ATOM 1071 N N . PHE A 1 137 ? -0.338 0.822 11.715 1.00 93.12 137 PHE A N 1
ATOM 1072 C CA . PHE A 1 137 ? -1.710 0.808 11.212 1.00 93.12 137 PHE A CA 1
ATOM 1073 C C . PHE A 1 137 ? -2.651 -0.006 12.115 1.00 93.12 137 PHE A C 1
ATOM 1075 O O . PHE A 1 137 ? -3.680 0.504 12.564 1.00 93.12 137 PHE A O 1
ATOM 1082 N N . PHE A 1 138 ? -2.291 -1.251 12.444 1.00 92.44 138 PHE A N 1
ATOM 1083 C CA . PHE A 1 138 ? -3.112 -2.098 13.313 1.00 92.44 138 PHE A CA 1
ATOM 1084 C C . PHE A 1 138 ? -3.138 -1.597 14.759 1.00 92.44 138 PHE A C 1
ATOM 1086 O O . PHE A 1 138 ? -4.199 -1.624 15.388 1.00 92.44 138 PHE A O 1
ATOM 1093 N N . ALA A 1 139 ? -2.017 -1.087 15.278 1.00 92.50 139 ALA A N 1
ATOM 1094 C CA . ALA A 1 139 ? -1.967 -0.489 16.609 1.00 92.50 139 ALA A CA 1
ATOM 1095 C C . ALA A 1 139 ? -2.880 0.740 16.706 1.00 92.50 139 ALA A C 1
ATOM 1097 O O . ALA A 1 139 ? -3.626 0.866 17.675 1.00 92.50 139 ALA A O 1
ATOM 1098 N N . ALA A 1 140 ? -2.891 1.607 15.688 1.00 91.81 140 ALA A N 1
ATOM 1099 C CA . ALA A 1 140 ? -3.750 2.786 15.645 1.00 91.81 140 ALA A CA 1
ATOM 1100 C C . ALA A 1 140 ? -5.238 2.411 15.681 1.00 91.81 140 ALA A C 1
ATOM 1102 O O . ALA A 1 140 ? -5.997 2.971 16.477 1.00 91.81 140 ALA A O 1
ATOM 1103 N N . LEU A 1 141 ? -5.647 1.431 14.866 1.00 89.50 141 LEU A N 1
ATOM 1104 C CA . LEU A 1 141 ? -7.021 0.922 14.849 1.00 89.50 141 LEU A CA 1
ATOM 1105 C C . LEU A 1 141 ? -7.410 0.297 16.193 1.00 89.50 141 LEU A C 1
ATOM 1107 O O . LEU A 1 141 ? -8.474 0.604 16.732 1.00 89.50 141 LEU A O 1
ATOM 1111 N N . ARG A 1 142 ? -6.531 -0.533 16.770 1.00 88.44 142 ARG A N 1
ATOM 1112 C CA . ARG A 1 142 ? -6.773 -1.184 18.064 1.00 88.44 142 ARG A CA 1
ATOM 1113 C C . ARG A 1 142 ? -6.872 -0.178 19.204 1.00 88.44 142 ARG A C 1
ATOM 1115 O O . ARG A 1 142 ? -7.731 -0.333 20.072 1.00 88.44 142 ARG A O 1
ATOM 1122 N N . TRP A 1 143 ? -6.019 0.844 19.192 1.00 88.19 143 TRP A N 1
ATOM 1123 C CA . TRP A 1 143 ? -6.066 1.952 20.140 1.00 88.19 143 TRP A CA 1
ATOM 1124 C C . TRP A 1 143 ? -7.356 2.759 19.992 1.00 88.19 143 TRP A C 1
ATOM 1126 O O . TRP A 1 143 ? -7.973 3.129 20.987 1.00 88.19 143 TRP A O 1
ATOM 1136 N N . GLY A 1 144 ? -7.800 2.967 18.749 1.00 87.44 144 GLY A N 1
ATOM 1137 C CA . GLY A 1 144 ? -9.079 3.592 18.429 1.00 87.44 144 GLY A CA 1
ATOM 1138 C C . GLY A 1 144 ? -10.260 2.859 19.065 1.00 87.44 144 GLY A C 1
ATOM 1139 O O . GLY A 1 144 ? -11.100 3.481 19.709 1.00 87.44 144 GLY A O 1
ATOM 1140 N N . ASP A 1 145 ? -10.299 1.533 18.932 1.00 83.69 145 ASP A N 1
ATOM 1141 C CA . ASP A 1 145 ? -11.339 0.700 19.546 1.00 83.69 145 ASP A CA 1
ATOM 1142 C C . ASP A 1 145 ? -11.230 0.686 21.084 1.00 83.69 145 ASP A C 1
ATOM 1144 O O . ASP A 1 145 ? -12.248 0.793 21.768 1.00 83.69 145 ASP A O 1
ATOM 1148 N N . LEU A 1 146 ? -10.010 0.621 21.636 1.00 84.62 146 LEU A N 1
ATOM 1149 C CA . LEU A 1 146 ? -9.780 0.602 23.085 1.00 84.62 146 LEU A CA 1
ATOM 1150 C C . LEU A 1 146 ? -10.156 1.914 23.769 1.00 84.62 146 LEU A C 1
ATOM 1152 O O . LEU A 1 146 ? -10.696 1.905 24.862 1.00 84.62 146 LEU A O 1
ATOM 1156 N N . SER A 1 147 ? -9.860 3.047 23.141 1.00 84.19 147 SER A N 1
ATOM 1157 C CA . SER A 1 147 ? -10.138 4.357 23.726 1.00 84.19 147 SER A CA 1
ATOM 1158 C C . SER A 1 147 ? -11.606 4.776 23.569 1.00 84.19 147 SER A C 1
ATOM 1160 O O . SER A 1 147 ? -12.016 5.751 24.197 1.00 84.19 147 SER A O 1
ATOM 1162 N N . ARG A 1 148 ? -12.396 4.085 22.734 1.00 79.94 148 ARG A N 1
ATOM 1163 C CA . ARG A 1 148 ? -13.837 4.346 22.553 1.00 79.94 148 ARG A CA 1
ATOM 1164 C C . ARG A 1 148 ? -14.727 3.529 23.474 1.00 79.94 148 ARG A C 1
ATOM 1166 O O . ARG A 1 148 ? -15.817 3.980 23.811 1.00 79.94 148 ARG A O 1
ATOM 1173 N N . ASN A 1 149 ? -14.283 2.334 23.830 1.00 76.44 149 ASN A N 1
ATOM 1174 C CA . ASN A 1 149 ? -15.025 1.401 24.662 1.00 76.44 149 ASN A CA 1
ATOM 1175 C C . ASN A 1 149 ? -14.353 1.306 26.036 1.00 76.44 149 ASN A C 1
ATOM 1177 O O . ASN A 1 149 ? -13.165 1.571 26.166 1.00 76.44 149 ASN A O 1
ATOM 1181 N N . GLN A 1 150 ? -15.088 0.902 27.072 1.00 69.69 150 GLN A N 1
ATOM 1182 C CA . GLN A 1 150 ? -14.440 0.532 28.333 1.00 69.69 150 GLN A CA 1
ATOM 1183 C C . GLN A 1 150 ? -13.468 -0.620 28.072 1.00 69.69 150 GLN A C 1
ATOM 1185 O O . GLN A 1 150 ? -13.842 -1.588 27.405 1.00 69.69 150 GLN A O 1
ATOM 1190 N N . VAL A 1 151 ? -12.241 -0.492 28.584 1.00 68.00 151 VAL A N 1
ATOM 1191 C CA . VAL A 1 151 ? -11.129 -1.433 28.365 1.00 68.00 151 VAL A CA 1
ATOM 1192 C C . VAL A 1 151 ? -11.579 -2.873 28.608 1.00 68.00 151 VAL A C 1
ATOM 1194 O O . VAL A 1 151 ? -11.366 -3.737 27.758 1.00 68.00 151 VAL A O 1
ATOM 1197 N N . ASP A 1 152 ? -12.332 -3.086 29.686 1.00 66.44 152 ASP A N 1
ATOM 1198 C CA . ASP A 1 152 ? -12.820 -4.404 30.085 1.00 66.44 152 ASP A CA 1
ATOM 1199 C C . ASP A 1 152 ? -13.846 -4.987 29.104 1.00 66.44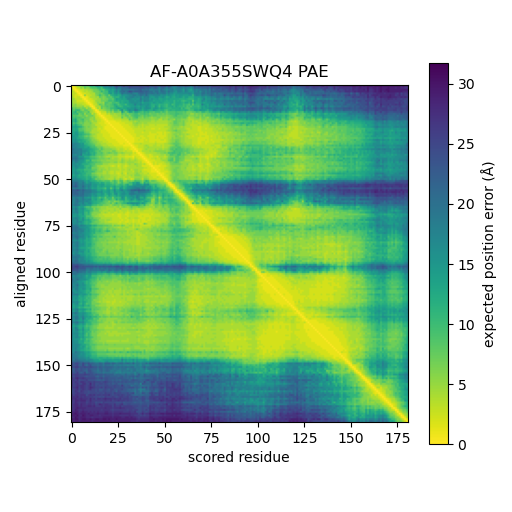 152 ASP A C 1
ATOM 1201 O O . ASP A 1 152 ? -13.893 -6.193 28.894 1.00 66.44 152 ASP A O 1
ATOM 1205 N N . LYS A 1 153 ? -14.622 -4.161 28.397 1.00 68.50 153 LYS A N 1
ATOM 1206 C CA . LYS A 1 153 ? -15.657 -4.636 27.459 1.00 68.50 153 LYS A CA 1
ATOM 1207 C C . LYS A 1 153 ? -15.124 -5.009 26.076 1.00 68.50 153 LYS A C 1
ATOM 1209 O O . LYS A 1 153 ? -15.832 -5.677 25.320 1.00 68.50 153 LYS A O 1
ATOM 1214 N N . VAL A 1 154 ? -13.923 -4.557 25.706 1.00 67.50 154 VAL A N 1
ATOM 1215 C CA . VAL A 1 154 ? -13.368 -4.805 24.362 1.00 67.50 154 VAL A CA 1
ATOM 1216 C C . VAL A 1 154 ? -12.874 -6.239 24.224 1.00 67.50 154 VAL A C 1
ATOM 1218 O O . VAL A 1 154 ? -13.167 -6.879 23.215 1.00 67.50 154 VAL A O 1
ATOM 1221 N N . ASP A 1 155 ? -12.173 -6.736 25.245 1.00 70.56 155 ASP A N 1
ATOM 1222 C CA . ASP A 1 155 ? -11.552 -8.063 25.234 1.00 70.56 155 ASP A CA 1
ATOM 1223 C C . ASP A 1 155 ? -12.309 -9.089 26.086 1.00 70.56 155 ASP A C 1
ATOM 1225 O O . ASP A 1 155 ? -12.221 -10.285 25.816 1.00 70.56 155 ASP A O 1
ATOM 1229 N N . ALA A 1 156 ? -13.102 -8.657 27.074 1.00 65.81 156 ALA A N 1
ATOM 1230 C CA . ALA A 1 156 ? -13.837 -9.564 27.953 1.00 65.81 156 ALA A CA 1
ATOM 1231 C C . ALA A 1 156 ? -15.277 -9.813 27.487 1.00 65.81 156 ALA A C 1
ATOM 1233 O O . ALA A 1 156 ? -16.194 -9.845 28.302 1.00 65.81 156 ALA A O 1
ATOM 1234 N N . LYS A 1 157 ? -15.514 -10.029 26.185 1.00 64.81 157 LYS A N 1
ATOM 1235 C CA . LYS A 1 157 ? -16.736 -10.748 25.790 1.00 64.81 157 LYS A CA 1
ATOM 1236 C C . LYS A 1 157 ? -16.512 -12.212 26.153 1.00 64.81 157 LYS A C 1
ATOM 1238 O O . LYS A 1 157 ? -15.730 -12.862 25.461 1.00 64.81 157 LYS A O 1
ATOM 1243 N N . PRO A 1 158 ? -17.128 -12.742 27.224 1.00 64.25 158 PRO A N 1
ATOM 1244 C CA . PRO A 1 158 ? -16.914 -14.134 27.566 1.00 64.25 158 PRO A CA 1
ATOM 1245 C C . PRO A 1 158 ? -17.492 -14.972 26.430 1.00 64.25 158 PRO A C 1
ATOM 1247 O O . PRO A 1 158 ? -18.689 -14.887 26.140 1.00 64.25 158 PRO A O 1
ATOM 1250 N N . ASP A 1 159 ? -16.641 -15.750 25.762 1.00 69.31 159 ASP A N 1
ATOM 1251 C CA . ASP A 1 159 ? -17.128 -16.726 24.803 1.00 69.31 159 ASP A CA 1
ATOM 1252 C C . ASP A 1 159 ? -17.643 -17.924 25.590 1.00 69.31 159 ASP A C 1
ATOM 1254 O O . ASP A 1 159 ? -16.941 -18.649 26.301 1.00 69.31 159 ASP A O 1
ATOM 1258 N N . LEU A 1 160 ? -18.953 -17.994 25.607 1.00 73.06 160 LEU A N 1
ATOM 1259 C CA . LEU A 1 160 ? -19.713 -18.670 26.622 1.00 73.06 160 LEU A CA 1
ATOM 1260 C C . LEU A 1 160 ? -20.026 -20.071 26.086 1.00 73.06 160 LEU A C 1
ATOM 1262 O O . LEU A 1 160 ? -21.054 -20.277 25.456 1.00 73.06 160 LEU A O 1
ATOM 1266 N N . ILE A 1 161 ? -19.134 -21.035 26.355 1.00 76.56 161 ILE A N 1
ATOM 1267 C CA . ILE A 1 161 ? -19.171 -22.414 25.805 1.00 76.56 161 ILE A CA 1
ATOM 1268 C C . ILE A 1 161 ? -20.519 -23.116 26.060 1.00 76.56 161 ILE A C 1
ATOM 1270 O O . ILE A 1 161 ? -20.947 -23.982 25.298 1.00 76.56 161 ILE A O 1
ATOM 1274 N N . ILE A 1 162 ? -21.195 -22.755 27.151 1.00 78.75 162 ILE A N 1
ATOM 1275 C CA . ILE A 1 162 ? -22.444 -23.378 27.583 1.00 78.75 162 ILE A CA 1
ATOM 1276 C C . ILE A 1 162 ? -23.623 -22.495 27.184 1.00 78.75 162 ILE A C 1
ATOM 1278 O O . ILE A 1 162 ? -23.705 -21.341 27.619 1.00 78.75 162 ILE A O 1
ATOM 1282 N N . ASP A 1 163 ? -24.567 -23.069 26.440 1.00 78.31 163 ASP A N 1
ATOM 1283 C CA . ASP A 1 163 ? -25.837 -22.429 26.094 1.00 78.31 163 ASP A CA 1
ATOM 1284 C C . ASP A 1 163 ? -26.568 -21.906 27.345 1.00 78.31 163 ASP A C 1
ATOM 1286 O O . ASP A 1 163 ? -26.566 -22.549 28.401 1.00 78.31 163 ASP A O 1
ATOM 1290 N N . GLN A 1 164 ? -27.184 -20.727 27.231 1.00 75.81 164 GLN A N 1
ATOM 1291 C CA . GLN A 1 164 ? -27.823 -20.019 28.344 1.00 75.81 164 GLN A CA 1
ATOM 1292 C C . GLN A 1 164 ? -28.903 -20.864 29.040 1.00 75.81 164 GLN A C 1
ATOM 1294 O O . GLN A 1 164 ? -29.070 -20.754 30.253 1.00 75.81 164 GLN A O 1
ATOM 1299 N N . SER A 1 165 ? -29.574 -21.756 28.303 1.00 79.75 165 SER A N 1
ATOM 1300 C CA . SER A 1 165 ? -30.610 -22.660 28.825 1.00 79.75 165 SER A CA 1
ATOM 1301 C C . SER A 1 165 ? -30.083 -23.753 29.762 1.00 79.75 165 SER A C 1
ATOM 1303 O O . SER A 1 165 ? -30.830 -24.261 30.595 1.00 79.75 165 SER A O 1
ATOM 1305 N N . LYS A 1 166 ? -28.799 -24.120 29.652 1.00 84.38 166 LYS A N 1
ATOM 1306 C CA . LYS A 1 166 ? -28.183 -25.217 30.421 1.00 84.38 166 LYS A CA 1
ATOM 1307 C C . LYS A 1 166 ? -27.408 -24.734 31.644 1.00 84.38 166 LYS A C 1
ATOM 1309 O O . LYS A 1 166 ? -26.709 -25.521 32.282 1.00 84.38 166 LYS A O 1
ATOM 1314 N N . ARG A 1 167 ? -27.482 -23.443 31.971 1.00 76.00 167 ARG A N 1
ATOM 1315 C CA . ARG A 1 167 ? -26.719 -22.877 33.084 1.00 76.00 167 ARG A CA 1
ATOM 1316 C C . ARG A 1 167 ? -27.465 -22.976 34.395 1.00 76.00 167 ARG A C 1
ATOM 1318 O O . ARG A 1 167 ? -28.596 -22.527 34.514 1.00 76.00 167 ARG A O 1
ATOM 1325 N N . SER A 1 168 ? -26.752 -23.457 35.409 1.00 83.31 168 SER A N 1
ATOM 1326 C CA . SER A 1 168 ? -27.218 -23.413 36.795 1.00 83.31 168 SER A CA 1
ATOM 1327 C C . SER A 1 168 ? -27.247 -21.992 37.367 1.00 83.31 168 SER A C 1
ATOM 1329 O O . SER A 1 168 ? -27.953 -21.756 38.342 1.00 83.31 168 SER A O 1
ATOM 1331 N N . VAL A 1 169 ? -26.47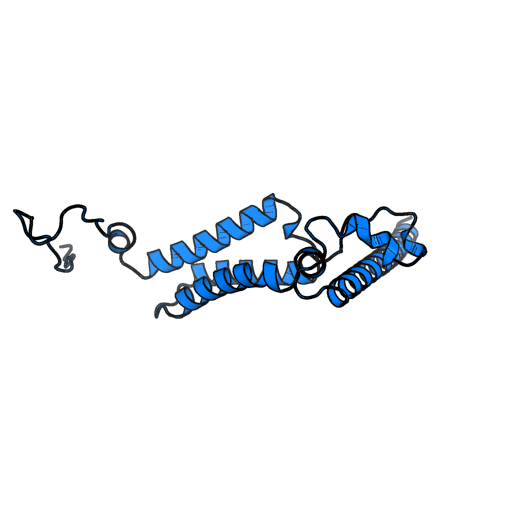0 -21.063 36.800 1.00 78.31 169 VAL A N 1
ATOM 1332 C CA . VAL A 1 169 ? -26.397 -19.667 37.247 1.00 78.31 169 VAL A CA 1
ATOM 1333 C C . VAL A 1 169 ? -26.546 -18.712 36.058 1.00 78.31 169 VAL A C 1
ATOM 13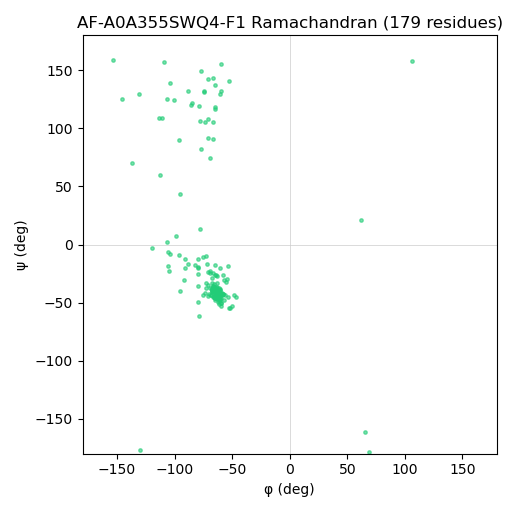35 O O . VAL A 1 169 ? -25.860 -18.889 35.044 1.00 78.31 169 VAL A O 1
ATOM 1338 N N . PRO A 1 170 ? -27.441 -17.711 36.141 1.00 73.12 170 PRO A N 1
ATOM 1339 C CA . PRO A 1 170 ? -27.569 -16.705 35.097 1.00 73.12 170 PRO A CA 1
ATOM 1340 C C . PRO A 1 170 ? -26.303 -15.843 35.040 1.00 73.12 170 PRO A C 1
ATOM 1342 O O . PRO A 1 170 ? -25.700 -15.534 36.066 1.00 73.12 170 PRO A O 1
ATOM 1345 N N . PHE A 1 171 ? -25.893 -15.456 33.831 1.00 71.75 171 PHE A N 1
ATOM 1346 C CA . PHE A 1 171 ? -24.762 -14.549 33.654 1.00 71.75 171 PHE A CA 1
ATOM 1347 C C . PHE A 1 171 ? -25.184 -13.126 34.023 1.00 71.75 171 PHE A C 1
ATOM 1349 O O . PHE A 1 171 ? -26.241 -12.666 33.587 1.00 71.75 171 PHE A O 1
ATOM 1356 N N . PHE A 1 172 ? -24.371 -12.441 34.825 1.00 71.38 172 PHE A N 1
ATOM 1357 C CA . PHE A 1 172 ? -24.624 -11.055 35.195 1.00 71.38 172 PHE A CA 1
ATOM 1358 C C . PHE A 1 172 ? -24.377 -10.157 33.978 1.00 71.38 172 PHE A C 1
ATOM 1360 O O . PHE A 1 172 ? -23.251 -10.004 33.522 1.00 71.38 172 PHE A O 1
ATOM 1367 N N . THR A 1 173 ? -25.458 -9.629 33.408 1.00 68.81 173 THR A N 1
ATOM 1368 C CA . THR A 1 173 ? -25.454 -8.807 32.185 1.00 68.81 173 THR A CA 1
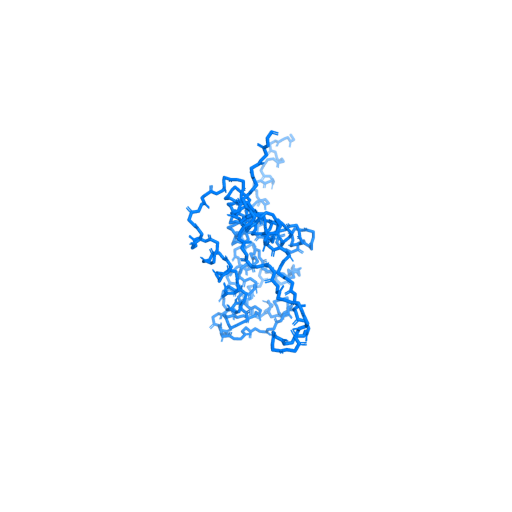ATOM 1369 C C . THR A 1 173 ? -25.704 -7.325 32.443 1.00 68.81 173 THR A C 1
ATOM 1371 O O . THR A 1 173 ? -25.801 -6.557 31.488 1.00 68.81 173 THR A O 1
ATOM 1374 N N . LYS A 1 174 ? -25.858 -6.908 33.705 1.00 68.25 174 LYS A N 1
ATOM 1375 C CA . LYS A 1 174 ? -26.012 -5.486 34.028 1.00 68.25 174 LYS A CA 1
ATOM 1376 C C . LYS A 1 174 ? -24.680 -4.770 33.810 1.00 68.25 174 LYS A C 1
ATOM 1378 O O . LYS A 1 174 ? -23.633 -5.344 34.087 1.00 68.25 174 LYS A O 1
ATOM 1383 N N . ASP A 1 175 ? -24.748 -3.538 33.309 1.00 64.75 175 ASP A N 1
ATOM 1384 C CA . ASP A 1 175 ? -23.587 -2.654 33.268 1.00 64.75 175 ASP A CA 1
ATOM 1385 C C . ASP A 1 175 ? -23.092 -2.422 34.700 1.00 64.75 175 ASP A C 1
ATOM 1387 O O . ASP A 1 175 ? -23.889 -2.100 35.586 1.00 64.75 175 ASP A O 1
ATOM 1391 N N . ASP A 1 176 ? -21.793 -2.617 34.923 1.00 63.94 176 ASP A N 1
ATOM 1392 C CA . ASP A 1 176 ? -21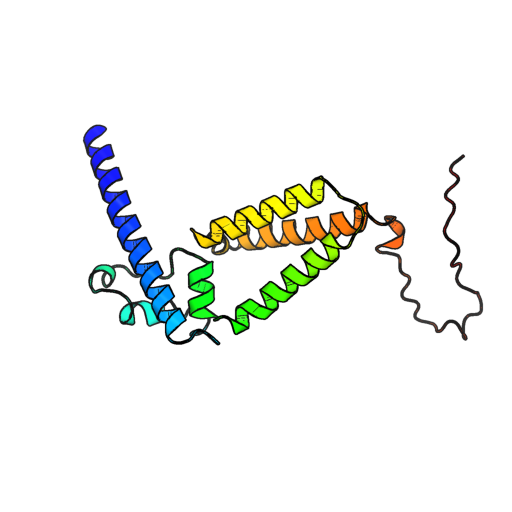.155 -2.274 36.189 1.00 63.94 176 ASP A CA 1
ATOM 1393 C C . ASP A 1 176 ? -21.177 -0.746 36.347 1.00 63.94 176 ASP A C 1
ATOM 1395 O O . ASP A 1 176 ? -20.452 -0.016 35.666 1.00 63.94 176 ASP A O 1
ATOM 1399 N N . ASP A 1 177 ? -22.051 -0.252 37.227 1.00 58.97 177 ASP A N 1
ATOM 1400 C CA . ASP A 1 177 ? -21.996 1.120 37.729 1.00 58.97 177 ASP A CA 1
ATOM 1401 C C . ASP A 1 177 ? -20.779 1.218 38.655 1.00 58.97 177 ASP A C 1
ATOM 1403 O O . ASP A 1 177 ? -20.859 0.935 39.854 1.00 58.97 177 ASP A O 1
ATOM 1407 N N . GLU A 1 178 ? -19.630 1.605 38.102 1.00 61.50 178 GLU A N 1
ATOM 1408 C CA . GLU A 1 178 ? -18.436 1.917 38.886 1.00 61.50 178 GLU A CA 1
ATOM 1409 C C . GLU A 1 178 ? -18.647 3.216 39.686 1.00 61.50 178 GLU A C 1
ATOM 1411 O O . GLU A 1 178 ? -18.128 4.284 39.364 1.00 61.50 178 GLU A O 1
ATOM 1416 N N . GLN A 1 179 ? -19.435 3.146 40.761 1.00 51.66 179 GLN A N 1
ATOM 1417 C CA . GLN A 1 179 ? -19.416 4.158 41.811 1.00 51.66 179 GLN A CA 1
ATOM 1418 C C . GLN A 1 179 ? -18.183 3.930 42.684 1.00 51.66 179 GLN A C 1
ATOM 1420 O O . GLN A 1 179 ? -18.256 3.309 43.746 1.00 51.66 179 GLN A O 1
ATOM 1425 N N . PHE A 1 180 ? -17.034 4.434 42.239 1.00 55.16 180 PHE A N 1
ATOM 1426 C CA . PHE A 1 180 ? -15.898 4.601 43.138 1.00 55.16 180 PHE A CA 1
ATOM 1427 C C . PHE A 1 180 ? -16.266 5.649 44.198 1.00 55.16 180 PHE A C 1
ATOM 1429 O O . PHE A 1 180 ? -16.553 6.802 43.871 1.00 55.16 180 PHE A O 1
ATOM 1436 N N . LYS A 1 181 ? -16.316 5.215 45.461 1.00 41.22 181 LYS A N 1
ATOM 1437 C CA . LYS A 1 181 ? -16.349 6.093 46.638 1.00 41.22 181 LYS A CA 1
ATOM 1438 C C . LYS A 1 181 ? -14.965 6.643 46.941 1.00 41.22 181 LYS A C 1
ATOM 1440 O O . LYS A 1 181 ? -13.994 5.868 46.796 1.00 41.22 181 LYS A O 1
#

Radius of gyration: 25.25 Å; Cα contacts (8 Å, |Δi|>4): 148; chains: 1; bounding box: 68×49×72 Å

Secondary structure (DSSP, 8-state):
-HHHHHHHHHHHHHHHHHHHHHHHHHHHHHHHHSTTT-S-TT-HHHHHHHHS-GGGTTS---S-S-HHHHHHHHHHHHHHHHHHHHHHHHHHHHHTSS---HHHHHHHHHHHHHHHHHHHS-GGGSHHHHHHHHHHHHHHHHHHHHHHS-HHHHH------S-GGG-SS----S-------

Sequence (181 aa):
VTFAAGIFRALQTNEYTESANTLRQSALEMFRDRPLFGWGMDSFPQLLPFYSDDTLLHARHERATSDVLQLLAEIGLLGCLPLIILIASLIIRYLRGRHDIRLTNHMLMGCIGVILLACVDSPFMSPAVCLSFFIVFFAALRWGDLSRNQVDKVDAKPDLIIDQSKRSVPFFTKDDDEQFK